Protein AF-A0A660ZYS5-F1 (afdb_monomer_lite)

Structure (mmCIF, N/CA/C/O backbone):
data_AF-A0A660ZYS5-F1
#
_entry.id   AF-A0A660ZYS5-F1
#
loop_
_atom_site.group_PDB
_atom_site.id
_atom_site.type_symbol
_atom_site.label_atom_id
_atom_site.label_alt_id
_atom_site.label_comp_id
_atom_site.label_asym_id
_atom_site.label_entity_id
_atom_site.label_seq_id
_atom_site.pdbx_PDB_ins_code
_atom_site.Cartn_x
_atom_site.Cartn_y
_atom_site.Cartn_z
_atom_site.occupancy
_atom_site.B_iso_or_equiv
_atom_site.auth_seq_id
_atom_site.auth_comp_id
_atom_site.auth_asym_id
_atom_site.auth_atom_id
_atom_site.pdbx_PDB_model_num
ATOM 1 N N . MET A 1 1 ? 18.176 18.144 -14.892 1.00 36.72 1 MET A N 1
ATOM 2 C CA . MET A 1 1 ? 17.765 17.447 -16.130 1.00 36.72 1 MET A CA 1
ATOM 3 C C . MET A 1 1 ? 16.326 17.831 -16.405 1.00 36.72 1 MET A C 1
ATOM 5 O O . MET A 1 1 ? 15.476 17.505 -15.590 1.00 36.72 1 MET A O 1
ATOM 9 N N . GLU A 1 2 ? 16.065 18.578 -17.475 1.00 27.83 2 GLU A N 1
ATOM 10 C CA . GLU A 1 2 ? 14.696 18.941 -17.858 1.00 27.83 2 GLU A CA 1
ATOM 11 C C . GLU A 1 2 ? 13.887 17.694 -18.259 1.00 27.83 2 GLU A C 1
ATOM 13 O O . GLU A 1 2 ? 14.426 16.805 -18.932 1.00 27.83 2 GLU A O 1
ATOM 18 N N . PRO A 1 3 ? 12.598 17.609 -17.887 1.00 36.88 3 PRO A N 1
ATOM 19 C CA . PRO A 1 3 ? 11.720 16.563 -18.385 1.00 36.88 3 PRO A CA 1
ATOM 20 C C . PRO A 1 3 ? 11.548 16.735 -19.899 1.00 36.88 3 PRO A C 1
ATOM 22 O O . PRO A 1 3 ? 11.172 17.800 -20.392 1.00 36.88 3 PRO A O 1
ATOM 25 N N . ARG A 1 4 ? 11.844 15.676 -20.664 1.00 44.44 4 ARG A N 1
ATOM 26 C CA . ARG A 1 4 ? 11.592 15.641 -22.110 1.00 44.44 4 ARG A CA 1
ATOM 27 C C . ARG A 1 4 ? 10.110 15.936 -22.351 1.00 44.44 4 ARG A C 1
ATOM 29 O O . ARG A 1 4 ? 9.262 15.189 -21.875 1.00 44.44 4 ARG A O 1
ATOM 36 N N . ARG A 1 5 ? 9.818 17.010 -23.099 1.00 38.38 5 ARG A N 1
ATOM 37 C CA . ARG A 1 5 ? 8.464 17.377 -23.549 1.00 38.38 5 ARG A CA 1
ATOM 38 C C . ARG A 1 5 ? 7.731 16.132 -24.055 1.00 38.38 5 ARG A C 1
ATOM 40 O O . ARG A 1 5 ? 8.238 15.452 -24.950 1.00 38.38 5 ARG A O 1
ATOM 47 N N . ALA A 1 6 ? 6.560 15.854 -23.486 1.00 38.66 6 ALA A N 1
ATOM 48 C CA . ALA A 1 6 ? 5.688 14.773 -23.922 1.00 38.66 6 ALA A CA 1
ATOM 49 C C . ALA A 1 6 ? 5.227 15.059 -25.360 1.00 38.66 6 ALA A C 1
ATOM 51 O O . ALA A 1 6 ? 4.328 15.861 -25.603 1.00 38.66 6 ALA A O 1
ATOM 52 N N . GLY A 1 7 ? 5.906 14.450 -26.335 1.00 44.12 7 GLY A N 1
ATOM 53 C CA . GLY A 1 7 ? 5.379 14.334 -27.688 1.00 44.12 7 GLY A CA 1
ATOM 54 C C . GLY A 1 7 ? 4.095 13.504 -27.668 1.00 44.12 7 GLY A C 1
ATOM 55 O O . GLY A 1 7 ? 3.863 12.745 -26.729 1.00 44.12 7 GLY A O 1
ATOM 56 N N . ARG A 1 8 ? 3.268 13.655 -28.709 1.00 48.00 8 ARG A N 1
ATOM 57 C CA . ARG A 1 8 ? 2.056 12.853 -28.947 1.00 48.00 8 ARG A CA 1
ATOM 58 C C . ARG A 1 8 ? 2.291 11.384 -28.542 1.00 48.00 8 ARG A C 1
ATOM 60 O O . ARG A 1 8 ? 3.330 10.849 -28.948 1.00 48.00 8 ARG A O 1
ATOM 67 N N . PRO A 1 9 ? 1.382 10.749 -27.770 1.00 56.06 9 PRO A N 1
ATOM 68 C CA . PRO A 1 9 ? 1.563 9.370 -27.330 1.00 56.06 9 PRO A CA 1
ATOM 69 C C . PRO A 1 9 ? 1.860 8.497 -28.54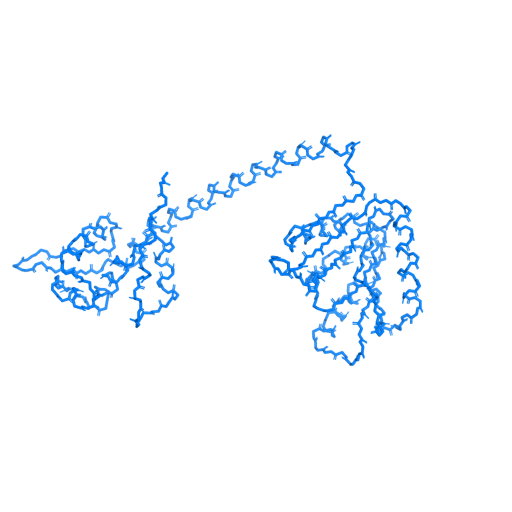3 1.00 56.06 9 PRO A C 1
ATOM 71 O O . PRO A 1 9 ? 1.201 8.606 -29.582 1.00 56.06 9 PRO A O 1
ATOM 74 N N . ALA A 1 10 ? 2.926 7.711 -28.444 1.00 65.38 10 ALA A N 1
ATOM 75 C CA . ALA A 1 10 ? 3.340 6.880 -29.550 1.00 65.38 10 ALA A CA 1
ATOM 76 C C . ALA A 1 10 ? 2.308 5.777 -29.778 1.00 65.38 10 ALA A C 1
ATOM 78 O O . ALA A 1 10 ? 1.861 5.123 -28.843 1.00 65.38 10 ALA A O 1
ATOM 79 N N . ASP A 1 11 ? 1.941 5.579 -31.037 1.00 73.56 11 ASP A N 1
ATOM 80 C CA . ASP A 1 11 ? 1.015 4.525 -31.423 1.00 73.56 11 ASP A CA 1
ATOM 81 C C . ASP A 1 11 ? 1.676 3.148 -31.250 1.00 73.56 11 ASP A C 1
ATOM 83 O O . ASP A 1 11 ? 2.574 2.800 -32.017 1.00 73.56 11 ASP A O 1
ATOM 87 N N . TYR A 1 12 ? 1.265 2.388 -30.237 1.00 80.62 12 TYR A N 1
ATOM 88 C CA . TYR A 1 12 ? 1.745 1.029 -29.962 1.00 80.62 12 TYR A CA 1
ATOM 89 C C . TYR A 1 12 ? 0.764 -0.054 -30.442 1.00 80.62 12 TYR A C 1
ATOM 91 O O . TYR A 1 12 ? 0.790 -1.174 -29.932 1.00 80.62 12 TYR A O 1
ATOM 99 N N . THR A 1 13 ? -0.123 0.264 -31.391 1.00 74.75 13 THR A N 1
ATOM 100 C CA . THR A 1 13 ? -1.110 -0.691 -31.913 1.00 74.75 13 THR A CA 1
ATOM 101 C C . THR A 1 13 ? -0.425 -1.977 -32.389 1.00 74.75 13 THR A C 1
ATOM 103 O O . THR A 1 13 ? 0.503 -1.935 -33.195 1.00 74.75 13 THR A O 1
ATOM 106 N N . GLY A 1 14 ? -0.879 -3.122 -31.870 1.00 72.31 14 GLY A N 1
ATOM 107 C CA . GLY A 1 14 ? -0.333 -4.446 -32.191 1.00 72.31 14 GLY A CA 1
ATOM 108 C C . GLY A 1 14 ? 0.845 -4.914 -31.325 1.00 72.31 14 GLY A C 1
ATOM 109 O O . GLY A 1 14 ? 1.361 -6.000 -31.573 1.00 72.31 14 GLY A O 1
ATOM 110 N N . LEU A 1 15 ? 1.267 -4.143 -30.315 1.00 82.25 15 LEU A N 1
ATOM 111 C CA . LEU A 1 15 ? 2.313 -4.534 -29.362 1.00 82.25 15 LEU A CA 1
ATOM 112 C C . LEU A 1 15 ? 1.736 -4.855 -27.977 1.00 82.25 15 LEU A C 1
ATOM 114 O O . LEU A 1 15 ? 0.748 -4.257 -27.548 1.00 82.25 15 LEU A O 1
ATOM 118 N N . ASP A 1 16 ? 2.396 -5.766 -27.258 1.00 87.19 16 ASP A N 1
ATOM 119 C CA . ASP A 1 16 ? 2.072 -6.057 -25.861 1.00 87.19 16 ASP A CA 1
ATOM 120 C C . ASP A 1 16 ? 2.371 -4.846 -24.961 1.00 87.19 16 ASP A C 1
ATOM 122 O O . ASP A 1 16 ? 3.507 -4.372 -24.857 1.00 87.19 16 ASP A O 1
ATOM 126 N N . GLN A 1 17 ? 1.332 -4.352 -24.289 1.00 87.25 17 GLN A N 1
ATOM 127 C CA . GLN A 1 17 ? 1.391 -3.146 -23.464 1.00 87.25 17 GLN A CA 1
ATOM 128 C C . GLN A 1 17 ? 2.262 -3.330 -22.219 1.00 87.25 17 GLN A C 1
ATOM 130 O O . GLN A 1 17 ? 2.896 -2.369 -21.777 1.00 87.25 17 GLN A O 1
ATOM 135 N N . ALA A 1 18 ? 2.321 -4.542 -21.657 1.00 88.81 18 ALA A N 1
ATOM 136 C CA . ALA A 1 18 ? 3.179 -4.819 -20.508 1.00 88.81 18 ALA A CA 1
ATOM 137 C C . ALA A 1 18 ? 4.657 -4.694 -20.903 1.00 88.81 18 ALA A C 1
ATOM 139 O O . ALA A 1 18 ? 5.401 -3.938 -20.277 1.00 88.81 18 ALA A O 1
ATOM 140 N N . THR A 1 19 ? 5.048 -5.330 -22.011 1.00 89.12 19 THR A N 1
ATOM 141 C CA . THR A 1 19 ? 6.400 -5.236 -22.575 1.00 89.12 19 THR A CA 1
ATOM 142 C C . THR A 1 19 ? 6.798 -3.793 -22.884 1.00 89.12 19 THR A C 1
ATOM 144 O O . THR A 1 19 ? 7.892 -3.363 -22.516 1.00 89.12 19 THR A O 1
ATOM 147 N N . VAL A 1 20 ? 5.915 -3.014 -23.521 1.00 92.06 20 VAL A N 1
ATOM 148 C CA . VAL A 1 20 ? 6.189 -1.602 -23.838 1.00 92.06 20 VAL A CA 1
ATOM 149 C C . VAL A 1 20 ? 6.468 -0.802 -22.568 1.00 92.06 20 VAL A C 1
ATOM 151 O O . VAL A 1 20 ? 7.505 -0.145 -22.491 1.00 92.06 20 VAL A O 1
ATOM 154 N N . ARG A 1 21 ? 5.605 -0.907 -21.548 1.00 90.12 21 ARG A N 1
ATOM 155 C CA . ARG A 1 21 ? 5.794 -0.199 -20.271 1.00 90.12 21 ARG A CA 1
ATOM 156 C C . ARG A 1 21 ? 7.102 -0.589 -19.586 1.00 90.12 21 ARG A C 1
ATOM 158 O O . ARG A 1 21 ? 7.792 0.281 -19.061 1.00 90.12 21 ARG A O 1
ATOM 165 N N . SER A 1 22 ? 7.473 -1.869 -19.617 1.00 92.81 22 SER A N 1
ATOM 166 C CA . SER A 1 22 ? 8.746 -2.337 -19.059 1.00 92.81 22 SER A CA 1
ATOM 167 C C . SER A 1 22 ? 9.951 -1.764 -19.807 1.00 92.81 22 SER A C 1
ATOM 169 O O . SER A 1 22 ? 10.902 -1.310 -19.178 1.00 92.81 22 SER A O 1
ATOM 171 N N . LEU A 1 23 ? 9.921 -1.716 -21.140 1.00 93.38 23 LEU A N 1
ATOM 172 C CA . LEU A 1 23 ? 11.010 -1.133 -21.931 1.00 93.38 23 LEU A CA 1
ATOM 173 C C . LEU A 1 23 ? 11.098 0.396 -21.779 1.00 93.38 23 LEU A C 1
ATOM 175 O O . LEU A 1 23 ? 12.201 0.947 -21.751 1.00 93.38 23 LEU A O 1
ATOM 179 N N . GLU A 1 24 ? 9.961 1.083 -21.639 1.00 93.62 24 GLU A N 1
ATOM 180 C CA . GLU A 1 24 ? 9.916 2.512 -21.298 1.00 93.62 24 GLU A CA 1
ATOM 181 C C . GLU A 1 24 ? 10.514 2.767 -19.910 1.00 93.62 24 GLU A C 1
ATOM 183 O O . GLU A 1 24 ? 11.317 3.688 -19.746 1.00 93.62 24 GLU A O 1
ATOM 188 N N . PHE A 1 25 ? 10.192 1.918 -18.930 1.00 91.31 25 PHE A N 1
ATOM 189 C CA . PHE A 1 25 ? 10.768 1.968 -17.586 1.00 91.31 25 PHE A CA 1
ATOM 190 C C . PHE A 1 25 ? 12.293 1.764 -17.600 1.00 91.31 25 PHE A C 1
ATOM 192 O O . PHE A 1 25 ? 13.012 2.470 -16.894 1.00 91.31 25 PHE A O 1
ATOM 199 N N . LEU A 1 26 ? 12.803 0.894 -18.480 1.00 91.44 26 LEU A N 1
ATOM 200 C CA . LEU A 1 26 ? 14.241 0.724 -18.746 1.00 91.44 26 LEU A CA 1
ATOM 201 C C . LEU A 1 26 ? 14.865 1.889 -19.544 1.00 91.44 26 LEU A C 1
ATOM 203 O O . LEU A 1 26 ? 16.053 1.872 -19.867 1.00 91.44 26 LEU A O 1
ATOM 207 N N . GLY A 1 27 ? 14.093 2.930 -19.862 1.00 90.81 27 GLY A N 1
ATOM 208 C CA . GLY A 1 27 ? 14.589 4.171 -20.449 1.00 90.81 27 GLY A CA 1
ATOM 209 C C . GLY A 1 27 ? 14.708 4.160 -21.973 1.00 90.81 27 GLY A C 1
ATOM 210 O O . GLY A 1 27 ? 15.453 4.980 -22.535 1.00 90.81 27 GLY A O 1
ATOM 211 N N . LEU A 1 28 ? 14.022 3.248 -22.668 1.00 94.38 28 LEU A N 1
ATOM 212 C CA . LEU A 1 28 ? 13.876 3.304 -24.123 1.00 94.38 28 LEU A CA 1
ATOM 213 C C . LEU A 1 28 ? 12.758 4.280 -24.503 1.00 94.38 28 LEU A C 1
ATOM 215 O O . LEU A 1 28 ? 11.708 4.356 -23.878 1.00 94.38 28 LEU A O 1
ATOM 219 N N . SER A 1 29 ? 12.987 5.039 -25.568 1.00 93.25 29 SER A N 1
ATOM 220 C CA . SER A 1 29 ? 11.956 5.860 -26.198 1.00 93.25 29 SER A CA 1
ATOM 221 C C . SER A 1 29 ? 11.045 5.018 -27.086 1.00 93.25 29 SER A C 1
ATOM 223 O O . SER A 1 29 ? 11.456 3.989 -27.616 1.00 93.25 29 SER A O 1
ATOM 225 N N . ALA A 1 30 ? 9.847 5.523 -27.369 1.00 90.50 30 ALA A N 1
ATOM 226 C CA . ALA A 1 30 ? 8.898 4.869 -28.265 1.00 90.50 30 ALA A CA 1
ATOM 227 C C . ALA A 1 30 ? 9.495 4.408 -29.606 1.00 90.50 30 ALA A C 1
ATOM 229 O O . ALA A 1 30 ? 9.228 3.305 -30.076 1.00 90.50 30 ALA A O 1
ATOM 230 N N . TYR A 1 31 ? 10.337 5.243 -30.224 1.00 92.25 31 TYR A N 1
ATOM 231 C CA . TYR A 1 31 ? 11.013 4.884 -31.471 1.00 92.25 31 TYR A CA 1
ATOM 232 C C . TYR A 1 31 ? 12.029 3.754 -31.280 1.00 92.25 31 TYR A C 1
ATOM 234 O O . TYR A 1 31 ? 12.150 2.905 -32.155 1.00 92.25 31 TYR A O 1
ATOM 242 N N . GLU A 1 32 ? 12.763 3.751 -30.164 1.00 94.88 32 GLU A N 1
ATOM 243 C CA . GLU A 1 32 ? 13.724 2.695 -29.821 1.00 94.88 32 GLU A CA 1
ATOM 244 C C . GLU A 1 32 ? 13.008 1.366 -29.586 1.00 94.88 32 GLU A C 1
ATOM 246 O O . GLU A 1 32 ? 13.445 0.363 -30.134 1.00 94.88 32 GLU A O 1
ATOM 251 N N . ILE A 1 33 ? 11.870 1.376 -28.887 1.00 95.62 33 ILE A N 1
ATOM 252 C CA . ILE A 1 33 ? 11.041 0.186 -28.648 1.00 95.62 33 ILE A CA 1
ATOM 253 C C . ILE A 1 33 ? 10.545 -0.405 -29.968 1.00 95.62 33 ILE A C 1
ATOM 255 O O . ILE A 1 33 ? 10.780 -1.578 -30.245 1.00 95.62 33 ILE A O 1
ATOM 259 N N . LYS A 1 34 ? 9.921 0.414 -30.823 1.00 92.75 34 LYS A N 1
ATOM 260 C CA . LYS A 1 34 ? 9.395 -0.043 -32.120 1.00 92.75 34 LYS A CA 1
ATOM 261 C C . LYS A 1 34 ? 10.480 -0.635 -33.016 1.00 92.75 34 LYS A C 1
ATOM 263 O O . LYS A 1 34 ? 10.290 -1.696 -33.599 1.00 92.75 34 LYS A O 1
ATOM 268 N N . VAL A 1 35 ? 11.623 0.045 -33.122 1.00 94.88 35 VAL A N 1
ATOM 269 C CA . VAL A 1 35 ? 12.749 -0.423 -33.943 1.00 94.88 35 VAL A CA 1
ATOM 270 C C . VAL A 1 35 ? 13.371 -1.689 -33.356 1.00 94.88 35 VAL A C 1
ATOM 272 O O . VAL A 1 35 ? 13.658 -2.614 -34.108 1.00 94.88 35 VAL A O 1
ATOM 275 N N . TYR A 1 36 ? 13.548 -1.760 -32.035 1.00 95.56 36 TYR A N 1
ATOM 276 C CA . TYR A 1 36 ? 14.086 -2.940 -31.362 1.00 95.56 36 TYR A CA 1
ATOM 277 C C . TYR A 1 36 ? 13.197 -4.169 -31.582 1.00 95.56 36 TYR A C 1
ATOM 279 O O . TYR A 1 36 ? 13.689 -5.199 -32.032 1.00 95.56 36 TYR A O 1
ATOM 287 N N . LEU A 1 37 ? 11.884 -4.044 -31.358 1.00 93.94 37 LEU A N 1
ATOM 288 C CA . LEU A 1 37 ? 10.932 -5.145 -31.539 1.00 93.94 37 LEU A CA 1
ATOM 289 C C . LEU A 1 37 ? 10.803 -5.574 -33.009 1.00 93.94 37 LEU A C 1
ATOM 291 O O . LEU A 1 37 ? 10.702 -6.767 -33.289 1.00 93.94 37 LEU A O 1
ATOM 295 N N . ALA A 1 38 ? 10.888 -4.633 -33.956 1.00 93.19 38 ALA A N 1
ATOM 296 C CA . ALA A 1 38 ? 10.917 -4.955 -35.383 1.00 93.19 38 ALA A CA 1
ATOM 297 C C . ALA A 1 38 ? 12.155 -5.783 -35.781 1.00 93.19 38 ALA A C 1
ATOM 299 O O . ALA A 1 38 ? 12.046 -6.685 -36.607 1.00 93.19 38 ALA A O 1
ATOM 300 N N . ILE A 1 39 ? 13.323 -5.498 -35.192 1.00 94.44 39 ILE A N 1
ATOM 301 C CA . ILE A 1 39 ? 14.558 -6.271 -35.420 1.00 94.44 39 ILE A CA 1
ATOM 302 C C . ILE A 1 39 ? 14.525 -7.601 -34.647 1.00 94.44 39 ILE A C 1
ATOM 304 O O . ILE A 1 39 ? 15.066 -8.595 -35.117 1.00 94.44 39 ILE A O 1
ATOM 308 N N . LEU A 1 40 ? 13.881 -7.652 -33.478 1.00 93.62 40 LEU A N 1
ATOM 309 C CA . LEU A 1 40 ? 13.723 -8.884 -32.698 1.00 93.62 40 LEU A CA 1
ATOM 310 C C . LEU A 1 40 ? 12.883 -9.924 -33.453 1.00 93.62 40 LEU A C 1
ATOM 312 O O . LEU A 1 40 ? 13.236 -11.099 -33.485 1.00 93.62 40 LEU A O 1
ATOM 316 N N . GLY A 1 41 ? 11.794 -9.485 -34.092 1.00 87.31 41 GLY A N 1
ATOM 317 C CA . GLY A 1 41 ? 10.885 -10.359 -34.836 1.00 87.31 41 GLY A CA 1
ATOM 318 C C . GLY A 1 41 ? 11.433 -10.868 -36.173 1.00 87.31 41 GLY A C 1
ATOM 319 O O . GLY A 1 41 ? 10.815 -11.722 -36.804 1.00 87.31 41 GLY A O 1
ATOM 320 N N . THR A 1 42 ? 12.566 -10.354 -36.657 1.00 86.94 42 THR A N 1
ATOM 321 C CA . THR A 1 42 ? 13.183 -10.812 -37.909 1.00 86.94 42 THR A CA 1
ATOM 322 C C . THR A 1 42 ? 14.702 -10.691 -37.800 1.00 86.94 42 THR A C 1
ATOM 324 O O . THR A 1 42 ? 15.212 -9.586 -37.714 1.00 86.94 42 THR A O 1
ATOM 327 N N . PRO A 1 43 ? 15.484 -11.778 -37.827 1.00 77.19 43 PRO A N 1
ATOM 328 C CA . PRO A 1 43 ? 16.937 -11.655 -37.788 1.00 77.19 43 PRO A CA 1
ATOM 329 C C . PRO A 1 43 ? 17.492 -11.054 -39.095 1.00 77.19 43 PRO A C 1
ATOM 331 O O . PRO A 1 43 ? 16.995 -11.328 -40.187 1.00 77.19 43 PRO A O 1
ATOM 334 N N . ARG A 1 44 ? 18.576 -10.270 -38.991 1.00 88.06 44 ARG A N 1
ATOM 335 C CA . ARG A 1 44 ? 19.368 -9.737 -40.123 1.00 88.06 44 ARG A CA 1
ATOM 336 C C . ARG A 1 44 ? 18.594 -8.812 -41.083 1.00 88.06 44 ARG A C 1
ATOM 338 O O . ARG A 1 44 ? 18.693 -8.926 -42.314 1.00 88.06 44 ARG A O 1
ATOM 345 N N . VAL A 1 45 ? 17.859 -7.852 -40.521 1.00 93.19 45 VAL A N 1
ATOM 346 C CA . VAL A 1 45 ? 16.984 -6.911 -41.250 1.00 93.19 45 VAL A CA 1
ATOM 347 C C . VAL A 1 45 ? 17.759 -5.720 -41.808 1.00 93.19 45 VAL A C 1
ATOM 349 O O . VAL A 1 45 ? 18.711 -5.238 -41.196 1.00 93.19 45 VAL A O 1
ATOM 352 N N . ARG A 1 46 ? 17.326 -5.196 -42.958 1.00 94.88 46 ARG A N 1
ATOM 353 C CA . ARG A 1 46 ? 17.850 -3.950 -43.542 1.00 94.88 46 ARG A CA 1
ATOM 354 C C . ARG A 1 46 ? 17.027 -2.747 -43.089 1.00 94.88 46 ARG A C 1
ATOM 356 O O . ARG A 1 46 ? 15.847 -2.868 -42.782 1.00 94.88 46 ARG A O 1
ATOM 363 N N . VAL A 1 47 ? 17.610 -1.553 -43.149 1.00 93.62 47 VAL A N 1
ATOM 364 C CA . VAL A 1 47 ? 16.949 -0.310 -42.705 1.00 93.62 47 VAL A CA 1
ATOM 365 C C . VAL A 1 47 ? 15.582 -0.030 -43.360 1.00 93.62 47 VAL A C 1
ATOM 367 O O . VAL A 1 47 ? 14.664 0.321 -42.619 1.00 93.62 47 VAL A O 1
ATOM 370 N N . PRO A 1 48 ? 15.382 -0.194 -44.685 1.00 93.69 48 PRO A N 1
ATOM 371 C CA . PRO A 1 48 ? 14.064 0.027 -45.293 1.00 93.69 48 PRO A CA 1
ATOM 372 C C . PRO A 1 48 ? 12.996 -0.933 -44.753 1.00 93.69 48 PRO A C 1
ATOM 374 O O . PRO A 1 48 ? 11.856 -0.540 -44.514 1.00 93.69 48 PRO A O 1
ATOM 377 N N . ASP A 1 49 ? 13.390 -2.182 -44.503 1.00 93.69 49 ASP A N 1
ATOM 378 C CA . ASP A 1 49 ? 12.511 -3.215 -43.964 1.00 93.69 49 ASP A CA 1
ATOM 379 C C . ASP A 1 49 ? 12.161 -2.910 -42.494 1.00 93.69 49 ASP A C 1
ATOM 381 O O . ASP A 1 49 ? 10.993 -2.983 -42.117 1.00 93.69 49 ASP A O 1
ATOM 385 N N . ILE A 1 50 ? 13.133 -2.448 -41.694 1.00 94.19 50 ILE A N 1
ATOM 386 C CA . ILE A 1 50 ? 12.917 -1.976 -40.313 1.00 94.19 50 ILE A CA 1
ATOM 387 C C . ILE A 1 50 ? 11.945 -0.790 -40.284 1.00 94.19 50 ILE A C 1
ATOM 389 O O . ILE A 1 50 ? 11.042 -0.769 -39.456 1.00 94.19 50 ILE A O 1
ATOM 393 N N . ALA A 1 51 ? 12.106 0.193 -41.176 1.00 93.94 51 ALA A N 1
ATOM 394 C CA . ALA A 1 51 ? 11.236 1.371 -41.239 1.00 93.94 51 ALA A CA 1
ATOM 395 C C . ALA A 1 51 ? 9.769 0.995 -41.481 1.00 93.94 51 ALA A C 1
ATOM 397 O O . ALA A 1 51 ? 8.875 1.517 -40.813 1.00 93.94 51 ALA A O 1
ATOM 398 N N . ARG A 1 52 ? 9.541 0.041 -42.392 1.00 92.94 52 ARG A N 1
ATOM 399 C CA . ARG A 1 52 ? 8.214 -0.499 -42.693 1.00 92.94 52 ARG A CA 1
ATOM 400 C C . ARG A 1 52 ? 7.635 -1.285 -41.516 1.00 92.94 52 ARG A C 1
ATOM 402 O O . ARG A 1 52 ? 6.510 -1.012 -41.119 1.00 92.94 52 ARG A O 1
ATOM 409 N N . LEU A 1 53 ? 8.400 -2.222 -40.948 1.00 91.12 53 LEU A N 1
ATOM 410 C CA . LEU A 1 53 ? 7.952 -3.077 -39.839 1.00 91.12 53 LEU A CA 1
ATOM 411 C C . LEU A 1 53 ? 7.674 -2.279 -38.559 1.00 91.12 53 LEU A C 1
ATOM 413 O O . LEU A 1 53 ? 6.678 -2.512 -37.886 1.00 91.12 53 LEU A O 1
ATOM 417 N N . ALA A 1 54 ? 8.535 -1.314 -38.238 1.00 90.56 54 ALA A N 1
ATOM 418 C CA . ALA A 1 54 ? 8.389 -0.468 -37.057 1.00 90.56 54 ALA A CA 1
ATOM 419 C C . ALA A 1 54 ? 7.354 0.657 -37.247 1.00 90.56 54 ALA A C 1
ATOM 421 O O . ALA A 1 54 ? 7.027 1.342 -36.277 1.00 90.56 54 ALA A O 1
ATOM 422 N N . ASN A 1 55 ? 6.882 0.891 -38.479 1.00 90.75 55 ASN A N 1
ATOM 423 C CA . ASN A 1 55 ? 6.107 2.071 -38.865 1.00 90.75 55 ASN A CA 1
ATOM 424 C C . ASN A 1 55 ? 6.782 3.381 -38.396 1.00 90.75 55 ASN A C 1
ATOM 426 O O . ASN A 1 55 ? 6.198 4.215 -37.698 1.00 90.75 55 ASN A O 1
ATOM 430 N N . VAL A 1 56 ? 8.072 3.523 -38.718 1.00 91.19 56 VAL A N 1
ATOM 431 C CA . VAL A 1 56 ? 8.911 4.672 -38.343 1.00 91.19 56 VAL A CA 1
ATOM 432 C C . VAL A 1 56 ? 9.589 5.230 -39.596 1.00 91.19 56 VAL A C 1
ATOM 434 O O . VAL A 1 56 ? 10.189 4.457 -40.342 1.00 91.19 56 VAL A O 1
ATOM 437 N N . PRO A 1 57 ? 9.589 6.561 -39.820 1.00 91.50 57 PRO A N 1
ATOM 438 C CA . PRO A 1 57 ? 10.267 7.156 -40.967 1.00 91.50 57 PRO A CA 1
ATOM 439 C C . PRO A 1 57 ? 11.738 6.742 -41.055 1.00 91.50 57 PRO A C 1
ATOM 441 O O . PRO A 1 57 ? 12.479 6.827 -40.072 1.00 91.50 57 PRO A O 1
ATOM 444 N N . GLN A 1 58 ? 12.184 6.354 -42.249 1.00 91.56 58 GLN A N 1
ATOM 445 C CA . GLN A 1 58 ? 13.528 5.823 -42.479 1.00 91.56 58 GLN A CA 1
ATOM 446 C C . GLN A 1 58 ? 14.670 6.716 -41.940 1.00 91.56 58 GLN A C 1
ATOM 448 O O . GLN A 1 58 ? 15.568 6.177 -41.288 1.00 91.56 58 GLN A O 1
ATOM 453 N N . PRO A 1 59 ? 14.640 8.063 -42.074 1.00 92.62 59 PRO A N 1
ATOM 454 C CA . PRO A 1 59 ? 15.662 8.924 -41.465 1.00 92.62 59 PRO A CA 1
ATOM 455 C C . PRO A 1 59 ? 15.742 8.776 -39.939 1.00 92.62 59 PRO A C 1
ATOM 457 O O . PRO A 1 59 ? 16.823 8.804 -39.347 1.00 92.62 59 PRO A O 1
ATOM 460 N N . LYS A 1 60 ? 14.594 8.563 -39.282 1.00 91.94 60 LYS A N 1
ATOM 461 C CA . LYS A 1 60 ? 14.525 8.369 -37.833 1.00 91.94 60 LYS A CA 1
ATOM 462 C C . LYS A 1 60 ? 15.089 7.010 -37.427 1.00 91.94 60 LYS A C 1
ATOM 464 O O . LYS A 1 60 ? 15.766 6.941 -36.400 1.00 91.94 60 LYS A O 1
ATOM 469 N N . VAL A 1 61 ? 14.893 5.971 -38.242 1.00 94.19 61 VAL A N 1
ATOM 470 C CA . VAL A 1 61 ? 15.438 4.625 -37.998 1.00 94.19 61 VAL A CA 1
ATOM 471 C C . VAL A 1 61 ? 16.961 4.649 -37.880 1.00 94.19 61 VAL A C 1
ATOM 473 O O . VAL A 1 61 ? 17.478 4.118 -36.903 1.00 94.19 61 VAL A O 1
ATOM 476 N N . TYR A 1 62 ? 17.683 5.340 -38.769 1.00 93.06 62 TYR A N 1
ATOM 477 C CA . TYR A 1 62 ? 19.149 5.454 -38.668 1.00 93.06 62 TYR A CA 1
ATOM 478 C C . TYR A 1 62 ? 19.606 6.036 -37.321 1.00 93.06 62 TYR A C 1
ATOM 480 O O . TYR A 1 62 ? 20.481 5.480 -36.654 1.00 93.06 62 TYR A O 1
ATOM 488 N N . SER A 1 63 ? 18.972 7.128 -36.878 1.00 93.44 63 SER A N 1
ATOM 489 C CA . SER A 1 63 ? 19.288 7.758 -35.586 1.00 93.44 63 SER A CA 1
ATOM 490 C C . SER A 1 63 ? 18.957 6.865 -34.383 1.00 93.44 63 SER A C 1
ATOM 492 O O . SER A 1 63 ? 19.588 6.960 -33.331 1.00 93.44 63 SER A O 1
ATOM 494 N N . THR A 1 64 ? 17.949 6.005 -34.517 1.00 96.00 64 THR A N 1
ATOM 495 C CA . THR A 1 64 ? 17.524 5.065 -33.480 1.00 96.00 64 THR A CA 1
ATOM 496 C C . THR A 1 64 ? 18.444 3.850 -33.424 1.00 96.00 64 THR A C 1
ATOM 498 O O . THR A 1 64 ? 18.885 3.490 -32.339 1.00 96.00 64 THR A O 1
ATOM 501 N N . ILE A 1 65 ? 18.824 3.288 -34.573 1.00 95.31 65 ILE A N 1
ATOM 502 C CA . ILE A 1 65 ? 19.798 2.195 -34.673 1.00 95.31 65 ILE A CA 1
ATOM 503 C C . ILE A 1 65 ? 21.115 2.593 -34.010 1.00 95.31 65 ILE A C 1
ATOM 505 O O . ILE A 1 65 ? 21.628 1.847 -33.184 1.00 95.31 65 ILE A O 1
ATOM 509 N N . LYS A 1 66 ? 21.630 3.798 -34.290 1.00 94.69 66 LYS A N 1
ATOM 510 C CA . LYS A 1 66 ? 22.865 4.288 -33.658 1.00 94.69 66 LYS A CA 1
ATOM 511 C C . LYS A 1 66 ? 22.772 4.289 -32.125 1.00 94.69 66 LYS A C 1
ATOM 513 O O . LYS A 1 66 ? 23.734 3.928 -31.455 1.00 94.69 66 LYS A O 1
ATOM 518 N N . ARG A 1 67 ? 21.617 4.672 -31.573 1.00 95.75 67 ARG A N 1
ATOM 519 C CA . ARG A 1 67 ? 21.374 4.690 -30.121 1.00 95.75 67 ARG A CA 1
ATOM 520 C C . ARG A 1 67 ? 21.232 3.288 -29.537 1.00 95.75 67 ARG A C 1
ATOM 522 O O . ARG A 1 67 ? 21.799 3.029 -28.485 1.00 95.75 67 ARG A O 1
ATOM 529 N N . LEU A 1 68 ? 20.531 2.390 -30.225 1.00 96.00 68 LEU A N 1
ATOM 530 C CA . LEU A 1 68 ? 20.378 0.996 -29.802 1.00 96.00 68 LEU A CA 1
ATOM 531 C C . LEU A 1 68 ? 21.713 0.234 -29.838 1.00 96.00 68 LEU A C 1
ATOM 533 O O . LEU A 1 68 ? 21.996 -0.510 -28.905 1.00 96.00 68 LEU A O 1
ATOM 537 N N . ILE A 1 69 ? 22.558 0.475 -30.848 1.00 95.12 69 ILE A N 1
ATOM 538 C CA . ILE A 1 69 ? 23.933 -0.054 -30.903 1.00 95.12 69 ILE A CA 1
ATOM 539 C C . ILE A 1 69 ? 24.761 0.511 -29.749 1.00 95.12 69 ILE A C 1
ATOM 541 O O . ILE A 1 69 ? 25.409 -0.243 -29.035 1.00 95.12 69 ILE A O 1
ATOM 545 N N . GLY A 1 70 ? 24.707 1.830 -29.523 1.00 93.44 70 GLY A N 1
ATOM 546 C CA . GLY A 1 70 ? 25.426 2.470 -28.416 1.00 93.44 70 GLY A CA 1
ATOM 547 C C . GLY A 1 70 ? 24.999 1.981 -27.026 1.00 93.44 70 GLY A C 1
ATOM 548 O O . GLY A 1 70 ? 25.766 2.108 -26.081 1.00 93.44 70 GLY A O 1
ATOM 549 N N . ARG A 1 71 ? 23.797 1.405 -26.907 1.00 92.75 71 ARG A N 1
ATOM 550 C CA . ARG A 1 71 ? 23.283 0.760 -25.689 1.00 92.75 71 ARG A CA 1
ATOM 551 C C . ARG A 1 71 ? 23.530 -0.752 -25.638 1.00 92.75 71 ARG A C 1
ATOM 553 O O . ARG A 1 71 ? 23.103 -1.379 -24.681 1.00 92.75 71 ARG A O 1
ATOM 560 N N . GLY A 1 72 ? 24.163 -1.344 -26.653 1.00 94.12 72 GLY A N 1
ATOM 561 C CA . GLY A 1 72 ? 24.408 -2.788 -26.710 1.00 94.12 72 GLY A CA 1
ATOM 562 C C . GLY A 1 72 ? 23.147 -3.639 -26.895 1.00 94.12 72 GLY A C 1
ATOM 563 O O . GLY A 1 72 ? 23.155 -4.818 -26.562 1.00 94.12 72 GLY A O 1
ATOM 564 N N . LEU A 1 73 ? 22.058 -3.063 -27.418 1.00 96.06 73 LEU A N 1
ATOM 565 C CA . LEU A 1 73 ? 20.786 -3.774 -27.613 1.00 96.06 73 LEU A CA 1
ATOM 566 C C . LEU A 1 73 ? 20.688 -4.442 -28.989 1.00 96.06 73 LEU A C 1
ATOM 568 O O . LEU A 1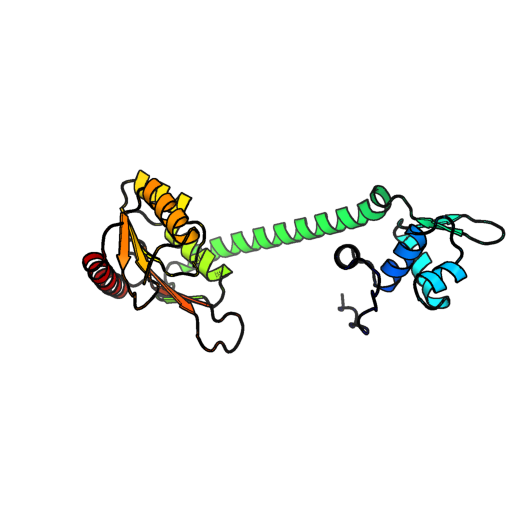 73 ? 20.007 -5.452 -29.153 1.00 96.06 73 LEU A O 1
ATOM 572 N N . ILE A 1 74 ? 21.359 -3.881 -29.993 1.00 96.06 74 ILE A N 1
ATOM 573 C CA . ILE A 1 74 ? 21.421 -4.441 -31.347 1.00 96.06 74 ILE A CA 1
ATOM 574 C C . ILE A 1 74 ? 22.858 -4.389 -31.861 1.00 96.06 74 ILE A C 1
ATOM 576 O O . ILE A 1 74 ? 23.656 -3.564 -31.416 1.00 96.06 74 ILE A O 1
ATOM 580 N N . GLN A 1 75 ? 23.152 -5.209 -32.861 1.00 94.38 75 GLN A N 1
ATOM 581 C CA . GLN A 1 75 ? 24.431 -5.241 -33.560 1.00 94.38 75 GLN A CA 1
ATOM 582 C C . GLN A 1 75 ? 24.256 -5.023 -35.067 1.00 94.38 75 GLN A C 1
ATOM 584 O O . GLN A 1 75 ? 23.162 -5.169 -35.617 1.00 94.38 75 GLN A O 1
ATOM 589 N N . ASN A 1 76 ? 25.350 -4.641 -35.728 1.00 94.69 76 ASN A N 1
ATOM 590 C CA . ASN A 1 76 ? 25.418 -4.424 -37.170 1.00 94.69 76 ASN A CA 1
ATOM 591 C C . ASN A 1 76 ? 26.361 -5.450 -37.808 1.00 94.69 76 ASN A C 1
ATOM 593 O O . ASN A 1 76 ? 27.527 -5.537 -37.432 1.00 94.69 76 ASN A O 1
ATOM 597 N N . GLU A 1 77 ? 25.863 -6.176 -38.799 1.00 91.44 77 GLU A N 1
ATOM 598 C CA . GLU A 1 77 ? 26.625 -7.066 -39.666 1.00 91.44 77 GLU A CA 1
ATOM 599 C C . GLU A 1 77 ? 26.980 -6.298 -40.950 1.00 91.44 77 GLU A C 1
ATOM 601 O O . GLU A 1 77 ? 26.111 -5.991 -41.777 1.00 91.44 77 GLU A O 1
ATOM 606 N N . LEU A 1 78 ? 28.263 -5.949 -41.096 1.00 86.31 78 LEU A N 1
ATOM 607 C CA . LEU A 1 78 ? 28.772 -5.214 -42.254 1.00 86.31 78 LEU A CA 1
ATOM 608 C C . LEU A 1 78 ? 28.839 -6.121 -43.489 1.00 86.31 78 LEU A C 1
ATOM 610 O O . LEU A 1 78 ? 29.325 -7.248 -43.430 1.00 86.31 78 LEU A O 1
ATOM 614 N N . GLY A 1 79 ? 28.384 -5.599 -44.625 1.00 83.50 79 GLY A N 1
ATOM 615 C CA . GLY A 1 79 ? 28.418 -6.279 -45.917 1.00 83.50 79 GLY A CA 1
ATOM 616 C C . GLY A 1 79 ? 28.056 -5.319 -47.053 1.00 83.50 79 GLY A C 1
ATOM 617 O O . GLY A 1 79 ? 27.958 -4.115 -46.815 1.00 83.50 79 GLY A O 1
ATOM 618 N N . PRO A 1 80 ? 27.791 -5.822 -48.277 1.00 85.00 80 PRO A N 1
ATOM 619 C CA . PRO A 1 80 ? 27.355 -4.983 -49.401 1.00 85.00 80 PRO A CA 1
ATOM 620 C C . PRO A 1 80 ? 26.104 -4.155 -49.076 1.00 85.00 80 PRO A C 1
ATOM 622 O O . PRO A 1 80 ? 25.935 -3.041 -49.562 1.00 85.00 80 PRO A O 1
ATOM 625 N N . VAL A 1 81 ? 25.239 -4.698 -48.214 1.00 86.88 81 VAL A N 1
ATOM 626 C CA . VAL A 1 81 ? 24.151 -3.974 -47.561 1.00 86.88 81 VAL A CA 1
ATOM 627 C C . VAL A 1 81 ? 24.156 -4.349 -46.082 1.00 86.88 81 VAL A C 1
ATOM 629 O O . VAL A 1 81 ? 24.031 -5.530 -45.758 1.00 86.88 81 VAL A O 1
ATOM 632 N N . ASN A 1 82 ? 24.275 -3.355 -45.199 1.00 91.12 82 ASN A N 1
ATOM 633 C CA . ASN A 1 82 ? 24.287 -3.558 -43.748 1.00 91.12 82 ASN A CA 1
ATOM 634 C C . ASN A 1 82 ? 23.005 -4.235 -43.251 1.00 91.12 82 ASN A C 1
ATOM 636 O O . ASN A 1 82 ? 21.894 -3.888 -43.679 1.00 91.12 82 ASN A O 1
ATOM 640 N N . ARG A 1 83 ? 23.168 -5.164 -42.307 1.00 93.69 83 ARG A N 1
ATOM 641 C CA . ARG A 1 83 ? 22.073 -5.898 -41.666 1.00 93.69 83 ARG A CA 1
ATOM 642 C C . ARG A 1 83 ? 22.151 -5.755 -40.157 1.00 93.69 83 ARG A C 1
ATOM 644 O O . ARG A 1 83 ? 23.235 -5.684 -39.594 1.00 93.69 83 ARG A O 1
ATOM 651 N N . TYR A 1 84 ? 20.996 -5.733 -39.507 1.00 95.38 84 TYR A N 1
ATOM 652 C CA . TYR A 1 84 ? 20.896 -5.533 -38.066 1.00 95.38 84 TYR A CA 1
ATOM 653 C C . TYR A 1 84 ? 20.192 -6.713 -37.405 1.00 95.38 84 TYR A C 1
ATOM 655 O O . TYR A 1 84 ? 19.233 -7.267 -37.949 1.00 95.38 84 TYR A O 1
ATOM 663 N N . SER A 1 85 ? 20.679 -7.087 -36.230 1.00 94.88 85 SER A N 1
ATOM 664 C CA . SER A 1 85 ? 20.130 -8.147 -35.385 1.00 94.88 85 SER A CA 1
ATOM 665 C C . SER A 1 85 ? 20.146 -7.696 -33.929 1.00 94.88 85 SER A C 1
ATOM 667 O O . SER A 1 85 ? 20.935 -6.831 -33.545 1.00 94.88 85 SER A O 1
ATOM 669 N N . VAL A 1 86 ? 19.237 -8.236 -33.120 1.00 95.94 86 VAL A N 1
ATOM 670 C CA . VAL A 1 86 ? 19.268 -8.007 -31.674 1.00 95.94 86 VAL A CA 1
ATOM 671 C C . VAL A 1 86 ? 20.453 -8.741 -31.056 1.00 95.94 86 VAL A C 1
ATOM 673 O O . VAL A 1 86 ? 20.810 -9.836 -31.489 1.00 95.94 86 VAL A O 1
ATOM 676 N N . ILE A 1 87 ? 21.046 -8.133 -30.036 1.00 94.38 87 ILE A N 1
ATOM 677 C CA . ILE A 1 87 ? 21.890 -8.861 -29.090 1.00 94.38 87 ILE A CA 1
ATOM 678 C C . ILE A 1 87 ? 20.947 -9.606 -28.136 1.00 94.38 87 ILE A C 1
ATOM 680 O O . ILE A 1 87 ? 19.821 -9.150 -27.914 1.00 94.38 87 ILE A O 1
ATOM 684 N N . ASP A 1 88 ? 21.383 -10.752 -27.603 1.00 93.00 88 ASP A N 1
ATOM 685 C CA . ASP A 1 88 ? 20.619 -11.513 -26.609 1.00 93.00 88 ASP A CA 1
ATOM 686 C C . ASP A 1 88 ? 20.061 -10.563 -25.530 1.00 93.00 88 ASP A C 1
ATOM 688 O O . ASP A 1 88 ? 20.856 -9.900 -24.855 1.00 93.00 88 ASP A O 1
ATOM 692 N N . PRO A 1 89 ? 18.725 -10.464 -25.363 1.00 93.12 89 PRO A N 1
ATOM 693 C CA . PRO A 1 89 ? 18.113 -9.541 -24.416 1.00 93.12 89 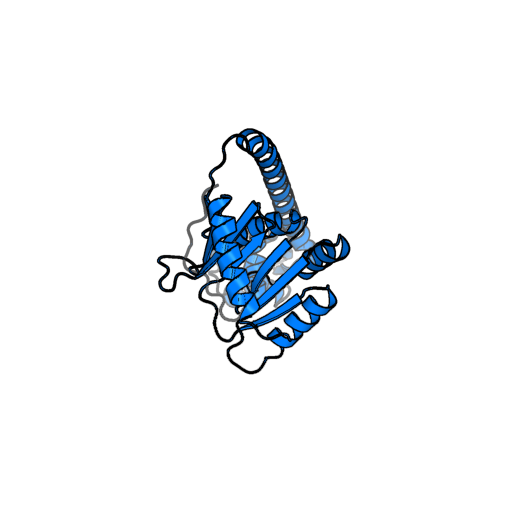PRO A CA 1
ATOM 694 C C . PRO A 1 89 ? 18.643 -9.690 -22.985 1.00 93.12 89 PRO A C 1
ATOM 696 O O . PRO A 1 89 ? 18.786 -8.679 -22.299 1.00 93.12 89 PRO A O 1
ATOM 699 N N . GLN A 1 90 ? 18.985 -10.910 -22.547 1.00 91.62 90 GLN A N 1
ATOM 700 C CA . GLN A 1 90 ? 19.548 -11.142 -21.209 1.00 91.62 90 GLN A CA 1
ATOM 701 C C . GLN A 1 90 ? 20.881 -10.412 -21.023 1.00 91.62 90 GLN A C 1
ATOM 703 O O . GLN A 1 90 ? 21.147 -9.835 -19.971 1.00 91.62 90 GLN A O 1
ATOM 708 N N . HIS A 1 91 ? 21.698 -10.377 -22.073 1.00 91.12 91 HIS A N 1
ATOM 709 C CA . HIS A 1 91 ? 22.978 -9.682 -22.068 1.00 91.12 91 HIS A CA 1
ATOM 710 C C . HIS A 1 91 ? 22.813 -8.184 -22.354 1.00 91.12 91 HIS A C 1
ATOM 712 O O . HIS A 1 91 ? 23.346 -7.353 -21.620 1.00 91.12 91 HIS A O 1
ATOM 718 N N . GLY A 1 92 ? 22.049 -7.825 -23.391 1.00 91.56 92 GLY A N 1
ATOM 719 C CA . GLY A 1 92 ? 21.902 -6.447 -23.861 1.00 91.56 92 GLY A CA 1
ATOM 720 C C . GLY A 1 92 ? 21.226 -5.517 -22.850 1.00 91.56 92 GLY A C 1
ATOM 721 O O . GLY A 1 92 ? 21.589 -4.347 -22.761 1.00 91.56 92 GLY A O 1
ATOM 722 N N . PHE A 1 93 ? 20.276 -6.020 -22.054 1.00 95.06 93 PHE A N 1
ATOM 723 C CA . PHE A 1 93 ? 19.583 -5.216 -21.039 1.00 95.06 93 PHE A CA 1
ATOM 724 C C . PHE A 1 93 ? 20.240 -5.237 -19.655 1.00 95.06 93 PHE A C 1
ATOM 726 O O . PHE A 1 93 ? 19.802 -4.484 -18.785 1.00 95.06 93 PHE A O 1
ATOM 733 N N . ASN A 1 94 ? 21.283 -6.044 -19.429 1.00 93.00 94 ASN A N 1
ATOM 734 C CA . ASN A 1 94 ? 21.879 -6.214 -18.100 1.00 93.00 94 ASN A CA 1
ATOM 735 C C . ASN A 1 94 ? 22.352 -4.880 -17.491 1.00 93.00 94 ASN A C 1
ATOM 737 O O . ASN A 1 94 ? 22.057 -4.588 -16.336 1.00 93.00 94 ASN A O 1
ATOM 741 N N . SER A 1 95 ? 23.007 -4.022 -18.279 1.00 89.62 95 SER A N 1
ATOM 742 C CA . SER A 1 95 ? 23.456 -2.700 -17.814 1.00 89.62 95 SER A CA 1
ATOM 743 C C . SER A 1 95 ? 22.290 -1.785 -17.421 1.00 89.62 95 SER A C 1
ATOM 745 O O . SER A 1 95 ? 22.324 -1.162 -16.365 1.00 89.62 95 SER A O 1
ATOM 747 N N . LEU A 1 96 ? 21.219 -1.755 -18.221 1.00 90.62 96 LEU A N 1
ATOM 748 C CA . LEU A 1 96 ? 20.023 -0.957 -17.930 1.00 90.62 96 LEU A CA 1
ATOM 749 C C . LEU A 1 96 ? 19.308 -1.446 -16.663 1.00 90.62 96 LEU A C 1
ATOM 751 O O . LEU A 1 96 ? 18.824 -0.635 -15.875 1.00 90.62 96 LEU A O 1
ATOM 755 N N . LEU A 1 97 ? 19.261 -2.763 -16.446 1.00 93.44 97 LEU A N 1
ATOM 756 C CA . LEU A 1 97 ? 18.701 -3.360 -15.231 1.00 93.44 97 LEU A CA 1
ATOM 757 C C . LEU A 1 97 ? 19.543 -3.018 -13.992 1.00 93.44 97 LEU A C 1
ATOM 759 O O . LEU A 1 97 ? 18.985 -2.653 -12.956 1.00 93.44 97 LEU A O 1
ATOM 763 N N . GLN A 1 98 ? 20.873 -3.071 -14.104 1.00 92.38 98 GLN A N 1
ATOM 764 C CA . GLN A 1 98 ? 21.788 -2.668 -13.031 1.00 92.38 98 GLN A CA 1
ATOM 765 C C . GLN A 1 98 ? 21.640 -1.184 -12.682 1.00 92.38 98 GLN A C 1
ATOM 767 O O . GLN A 1 98 ? 21.543 -0.843 -11.503 1.00 92.38 98 GLN A O 1
ATOM 772 N N . ASP A 1 99 ? 21.541 -0.306 -13.681 1.00 90.50 99 ASP A N 1
ATOM 773 C CA . ASP A 1 99 ? 21.343 1.132 -13.475 1.00 90.50 99 ASP A CA 1
ATOM 774 C C . ASP A 1 99 ? 20.047 1.429 -12.707 1.00 90.50 99 ASP A C 1
ATOM 776 O O . ASP A 1 99 ? 20.033 2.258 -11.792 1.00 90.50 99 ASP A O 1
ATOM 780 N N . VAL A 1 100 ? 18.951 0.741 -13.046 1.00 91.50 100 VAL A N 1
ATOM 781 C CA . VAL A 1 100 ? 17.686 0.849 -12.303 1.00 91.50 100 VAL A CA 1
ATOM 782 C C . VAL A 1 100 ? 17.869 0.397 -10.855 1.00 91.50 100 VAL A C 1
ATOM 784 O O . VAL A 1 100 ? 17.478 1.131 -9.946 1.00 91.50 100 VAL A O 1
ATOM 787 N N . GLY A 1 101 ? 18.509 -0.755 -10.631 1.00 92.25 101 GLY A N 1
ATOM 788 C CA . GLY A 1 101 ? 18.779 -1.271 -9.287 1.00 92.25 101 GLY A CA 1
ATOM 789 C C . GLY A 1 101 ? 19.635 -0.318 -8.446 1.00 92.25 101 GLY A C 1
ATOM 790 O O . GLY A 1 101 ? 19.324 -0.062 -7.282 1.00 92.25 101 GLY A O 1
ATOM 791 N N . HIS A 1 102 ? 20.666 0.289 -9.038 1.00 93.12 102 HIS A N 1
ATOM 792 C CA . HIS A 1 102 ? 21.486 1.300 -8.371 1.00 93.12 102 HIS A CA 1
ATOM 793 C C . HIS A 1 102 ? 20.676 2.540 -7.996 1.00 93.12 102 HIS A C 1
ATOM 795 O O . HIS A 1 102 ? 20.752 2.998 -6.855 1.00 93.12 102 HIS A O 1
ATOM 801 N N . ARG A 1 103 ? 19.863 3.063 -8.922 1.00 87.88 103 ARG A N 1
ATOM 802 C CA . ARG A 1 103 ? 19.001 4.224 -8.658 1.00 87.88 103 ARG A CA 1
ATOM 803 C C . ARG A 1 103 ? 17.994 3.946 -7.547 1.00 87.88 103 ARG A C 1
ATOM 805 O O . ARG A 1 103 ? 17.792 4.807 -6.691 1.00 87.88 103 ARG A O 1
ATOM 812 N N . GLU A 1 104 ? 17.394 2.758 -7.539 1.00 93.38 104 GLU A N 1
ATOM 813 C CA . GLU A 1 104 ? 16.504 2.321 -6.464 1.00 93.38 104 GLU A CA 1
ATOM 814 C C . GLU A 1 104 ? 17.249 2.254 -5.124 1.00 93.38 104 GLU A C 1
ATOM 816 O O . GLU A 1 104 ? 16.782 2.810 -4.128 1.00 93.38 104 GLU A O 1
ATOM 821 N N . GLY A 1 105 ? 18.435 1.638 -5.101 1.00 93.44 105 GLY A N 1
ATOM 822 C CA . GLY A 1 105 ? 19.275 1.537 -3.909 1.00 93.44 105 GLY A CA 1
ATOM 823 C C . GLY A 1 105 ? 19.651 2.903 -3.330 1.00 93.44 105 GLY A C 1
ATOM 824 O O . GLY A 1 105 ? 19.488 3.134 -2.130 1.00 93.44 105 GLY A O 1
ATOM 825 N N . THR A 1 106 ? 20.081 3.846 -4.175 1.00 93.19 106 THR A N 1
ATOM 826 C CA . THR A 1 106 ? 20.383 5.223 -3.753 1.00 93.19 106 THR A CA 1
ATOM 827 C C . THR A 1 106 ? 19.147 5.922 -3.190 1.00 93.19 106 THR A C 1
ATOM 829 O O . THR A 1 106 ? 19.224 6.531 -2.124 1.00 93.19 106 THR A O 1
ATOM 832 N N . ALA A 1 107 ? 17.994 5.809 -3.857 1.00 90.44 107 ALA A N 1
ATOM 833 C CA . ALA A 1 107 ? 16.751 6.409 -3.377 1.00 90.44 107 ALA A CA 1
ATOM 834 C C . ALA A 1 107 ? 16.336 5.842 -2.008 1.00 90.44 107 ALA A C 1
ATOM 836 O O . ALA A 1 107 ? 16.009 6.605 -1.097 1.00 90.44 107 ALA A O 1
ATOM 837 N N . ARG A 1 108 ? 16.421 4.517 -1.824 1.00 89.38 108 ARG A N 1
ATOM 838 C CA . ARG A 1 108 ? 16.155 3.857 -0.535 1.00 89.38 108 ARG A CA 1
ATOM 839 C C . ARG A 1 108 ? 17.088 4.356 0.566 1.00 89.38 108 ARG A C 1
ATOM 841 O O . ARG A 1 108 ? 16.619 4.629 1.669 1.00 89.38 108 ARG A O 1
ATOM 848 N N . ALA A 1 109 ? 18.380 4.513 0.278 1.00 90.81 109 ALA A N 1
ATOM 849 C CA . ALA A 1 109 ? 19.348 5.023 1.247 1.00 90.81 109 ALA A CA 1
ATOM 850 C C . ALA A 1 109 ? 19.013 6.455 1.704 1.00 90.81 109 ALA A C 1
ATOM 852 O O . ALA A 1 109 ? 19.048 6.738 2.903 1.00 90.81 109 ALA A O 1
ATOM 853 N N . VAL A 1 110 ? 18.625 7.331 0.769 1.00 92.44 110 VAL A N 1
ATOM 854 C CA . VAL A 1 110 ? 18.195 8.708 1.070 1.00 92.44 110 VAL A CA 1
ATOM 855 C C . VAL A 1 110 ? 16.934 8.716 1.933 1.00 92.44 110 VAL A C 1
ATOM 857 O O . VAL A 1 110 ? 16.913 9.374 2.970 1.00 92.44 110 VAL A O 1
ATOM 860 N N . VAL A 1 111 ? 15.905 7.945 1.568 1.00 88.38 111 VAL A N 1
ATOM 861 C CA . VAL A 1 111 ? 14.671 7.829 2.370 1.00 88.38 111 VAL A CA 1
ATOM 862 C C . VAL A 1 111 ? 14.973 7.303 3.778 1.00 88.38 111 VAL A C 1
ATOM 864 O O . VAL A 1 111 ? 14.438 7.816 4.760 1.00 88.38 111 VAL A O 1
ATOM 867 N N . GLY A 1 112 ? 15.875 6.325 3.901 1.00 80.12 112 GLY A N 1
ATOM 868 C CA . GLY A 1 112 ? 16.322 5.809 5.194 1.00 80.12 112 GLY A CA 1
ATOM 869 C C . GLY A 1 112 ? 17.033 6.857 6.057 1.00 80.12 112 GLY A C 1
ATOM 870 O O . GLY A 1 112 ? 16.847 6.867 7.272 1.00 80.12 112 GLY A O 1
ATOM 871 N N . ALA A 1 113 ? 17.817 7.755 5.453 1.00 84.81 113 ALA A N 1
ATOM 872 C CA . ALA A 1 113 ? 18.435 8.876 6.161 1.00 84.81 113 ALA A CA 1
ATOM 873 C C . ALA A 1 113 ? 17.388 9.883 6.656 1.00 84.81 113 ALA A C 1
ATOM 875 O O . ALA A 1 113 ? 17.347 10.168 7.851 1.00 84.81 113 ALA A O 1
ATOM 876 N N . LEU A 1 114 ? 16.468 10.306 5.780 1.00 83.06 114 LEU A N 1
ATOM 877 C CA . LEU A 1 114 ? 15.370 11.211 6.142 1.00 83.06 114 LEU A CA 1
ATOM 878 C C . LEU A 1 114 ? 14.514 10.655 7.288 1.00 83.06 114 LEU A C 1
ATOM 880 O O . LEU A 1 114 ? 14.098 11.397 8.174 1.00 83.06 114 LEU A O 1
ATOM 884 N N . SER A 1 115 ? 14.280 9.340 7.311 1.00 71.88 115 SER A N 1
ATOM 885 C CA . SER A 1 115 ? 13.535 8.700 8.398 1.00 71.88 115 SER A CA 1
ATOM 886 C C . SER A 1 115 ? 14.245 8.800 9.751 1.00 71.88 115 SER A C 1
ATOM 888 O O . SER A 1 115 ? 13.569 8.923 10.771 1.00 71.88 115 SER A O 1
ATOM 890 N N . ARG A 1 116 ? 15.582 8.727 9.794 1.00 72.69 116 ARG A N 1
ATOM 891 C CA . ARG A 1 116 ? 16.346 8.871 11.048 1.00 72.69 116 ARG A CA 1
ATOM 892 C C . ARG A 1 116 ? 16.337 10.313 11.547 1.00 72.69 116 ARG A C 1
ATOM 894 O O . ARG A 1 116 ? 16.154 10.542 12.744 1.00 72.69 116 ARG A O 1
ATOM 901 N N . ASP A 1 117 ? 16.468 11.268 10.632 1.00 75.44 117 ASP A N 1
ATOM 902 C CA . ASP A 1 117 ? 16.401 12.697 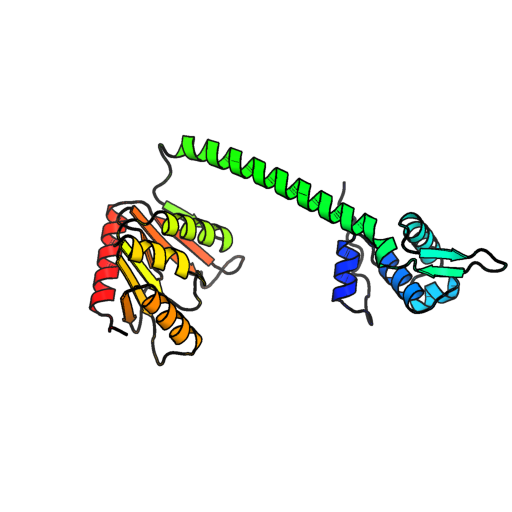10.950 1.00 75.44 117 ASP A CA 1
ATOM 903 C C . ASP A 1 117 ? 15.008 13.075 11.479 1.00 75.44 117 ASP A C 1
ATOM 905 O O . ASP A 1 117 ? 14.873 13.832 12.445 1.00 75.44 117 ASP A O 1
ATOM 909 N N . PHE A 1 118 ? 13.960 12.474 10.908 1.00 68.81 118 PHE A N 1
ATOM 910 C CA . PHE A 1 118 ? 12.591 12.615 11.396 1.00 68.81 118 PHE A CA 1
ATOM 911 C C . PHE A 1 118 ? 12.411 12.067 12.819 1.00 68.81 118 PHE A C 1
ATOM 913 O O . PHE A 1 118 ? 11.853 12.759 13.662 1.00 68.81 118 PHE A O 1
ATOM 920 N N . ILE A 1 119 ? 12.906 10.863 13.130 1.00 63.75 119 ILE A N 1
ATOM 921 C CA . ILE A 1 119 ? 12.802 10.300 14.494 1.00 63.75 119 ILE A CA 1
ATOM 922 C C . ILE A 1 119 ? 13.513 11.209 15.507 1.00 63.75 119 ILE A C 1
ATOM 924 O O . ILE A 1 119 ? 12.936 11.584 16.523 1.00 63.75 119 ILE A O 1
ATOM 928 N N . THR A 1 120 ? 14.727 11.655 15.175 1.00 61.53 120 THR A N 1
ATOM 929 C CA . THR A 1 120 ? 15.531 12.537 16.039 1.00 61.53 120 THR A CA 1
ATOM 930 C C . THR A 1 120 ? 14.851 13.888 16.301 1.00 61.53 120 THR A C 1
ATOM 932 O O . THR A 1 120 ? 15.014 14.477 17.370 1.00 61.53 120 THR A O 1
ATOM 935 N N . SER A 1 121 ? 14.090 14.404 15.331 1.00 57.53 121 SER A N 1
ATOM 936 C CA . SER A 1 121 ? 13.329 15.652 15.479 1.00 57.53 121 SER A CA 1
ATOM 937 C C . SER A 1 121 ? 11.986 15.453 16.192 1.00 57.53 121 SER A C 1
ATOM 939 O O . SER A 1 121 ? 11.615 16.293 17.010 1.00 57.53 121 SER A O 1
ATOM 941 N N . ALA A 1 122 ? 11.301 14.330 15.968 1.00 55.09 122 ALA A N 1
ATOM 942 C CA . ALA A 1 122 ? 10.053 13.973 16.644 1.00 55.09 122 ALA A CA 1
ATOM 943 C C . ALA A 1 122 ? 10.245 13.730 18.156 1.00 55.09 122 ALA A C 1
ATOM 945 O O . ALA A 1 122 ? 9.410 14.148 18.963 1.00 55.09 122 ALA A O 1
ATOM 946 N N . ASP A 1 123 ? 11.378 13.151 18.567 1.00 51.31 123 ASP A N 1
ATOM 947 C CA . ASP A 1 123 ? 11.716 12.985 19.990 1.00 51.31 123 ASP A CA 1
ATOM 948 C C . ASP A 1 123 ? 11.895 14.339 20.702 1.00 51.31 123 ASP A C 1
ATOM 950 O O . ASP A 1 123 ? 11.540 14.485 21.870 1.00 51.31 123 ASP A O 1
ATOM 954 N N . ARG A 1 124 ? 12.366 15.373 19.987 1.00 49.72 124 ARG A N 1
ATOM 955 C CA . ARG A 1 124 ? 12.488 16.746 20.517 1.00 49.72 124 ARG A CA 1
ATOM 956 C C . ARG A 1 124 ? 11.150 17.493 20.565 1.00 49.72 124 ARG A C 1
ATOM 958 O O . ARG A 1 124 ? 10.982 18.372 21.405 1.00 49.72 124 ARG A O 1
ATOM 965 N N . ALA A 1 125 ? 10.209 17.151 19.685 1.00 48.72 125 ALA A N 1
ATOM 966 C CA . ALA A 1 125 ? 8.882 17.770 19.597 1.00 48.72 125 ALA A CA 1
ATOM 967 C C . ALA A 1 125 ? 7.828 17.121 20.519 1.00 48.72 125 ALA A C 1
ATOM 969 O O . ALA A 1 125 ? 6.797 17.733 20.809 1.00 48.72 125 ALA A O 1
ATOM 970 N N . SER A 1 126 ? 8.095 15.920 21.050 1.00 47.91 126 SER A N 1
ATOM 971 C CA . SER A 1 126 ? 7.185 15.200 21.960 1.00 47.91 126 SER A CA 1
ATOM 972 C C . SER A 1 126 ? 6.863 15.937 23.269 1.00 47.91 126 SER A C 1
ATOM 974 O O . SER A 1 126 ? 5.938 15.545 23.975 1.00 47.91 126 SER A O 1
ATOM 976 N N . ALA A 1 127 ? 7.556 17.039 23.573 1.00 45.66 127 ALA A N 1
ATOM 977 C CA . ALA A 1 127 ? 7.259 17.888 24.722 1.00 45.66 127 ALA A CA 1
ATOM 978 C C . ALA A 1 127 ? 6.013 18.788 24.546 1.00 45.66 127 ALA A C 1
ATOM 980 O O . ALA A 1 127 ? 5.611 19.438 25.509 1.00 45.66 127 ALA A O 1
ATOM 981 N N . GLY A 1 128 ? 5.381 18.842 23.362 1.00 50.09 128 GLY A N 1
ATOM 982 C CA . GLY A 1 128 ? 4.230 19.735 23.150 1.00 50.09 128 GLY A CA 1
ATOM 983 C C . GLY A 1 128 ? 3.268 19.400 22.004 1.00 50.09 128 GLY A C 1
ATOM 984 O O . GLY A 1 128 ? 2.468 20.256 21.632 1.00 50.09 128 GLY A O 1
ATOM 985 N N . GLU A 1 129 ? 3.326 18.207 21.408 1.00 51.53 129 GLU A N 1
ATOM 986 C CA . GLU A 1 129 ? 2.565 17.922 20.184 1.00 51.53 129 GLU A CA 1
ATOM 987 C C . GLU A 1 129 ? 1.045 17.765 20.380 1.00 51.53 129 GLU A C 1
ATOM 989 O O . GLU A 1 129 ? 0.561 17.109 21.303 1.00 51.53 129 GLU A O 1
ATOM 994 N N . GLY A 1 130 ? 0.305 18.369 19.443 1.00 55.88 130 GLY A N 1
ATOM 995 C CA . GLY A 1 130 ? -1.137 18.595 19.470 1.00 55.88 130 GLY A CA 1
ATOM 996 C C . GLY A 1 130 ? -2.005 17.368 19.758 1.00 55.88 130 GLY A C 1
ATOM 997 O O . GLY A 1 130 ? -1.784 16.266 19.258 1.00 55.88 130 GLY A O 1
ATOM 998 N N . ARG A 1 131 ? -3.061 17.618 20.539 1.00 71.56 131 ARG A N 1
ATOM 999 C CA . ARG A 1 131 ? -4.057 16.645 21.017 1.00 71.56 131 ARG A CA 1
ATOM 1000 C C . ARG A 1 131 ? -4.923 16.031 19.907 1.00 71.56 131 ARG A C 1
ATOM 1002 O O . ARG A 1 131 ? -5.704 15.136 20.201 1.00 71.56 131 ARG A O 1
ATOM 1009 N N . VAL A 1 132 ? -4.830 16.516 18.666 1.00 84.69 132 VAL A N 1
ATOM 1010 C CA . VAL A 1 132 ? -5.639 16.074 17.519 1.00 84.69 132 VAL A CA 1
ATOM 1011 C C . VAL A 1 132 ? -4.793 16.116 16.241 1.00 84.69 132 VAL A C 1
ATOM 1013 O O . VAL A 1 132 ? -4.162 17.136 15.962 1.00 84.69 132 VAL A O 1
ATOM 1016 N N . LYS A 1 133 ? -4.785 15.031 15.460 1.00 89.62 133 LYS A N 1
ATOM 1017 C CA . LYS A 1 133 ? -4.108 14.913 14.157 1.00 89.62 133 LYS A CA 1
ATOM 1018 C C . LYS A 1 133 ? -5.110 14.465 13.090 1.00 89.62 133 LYS A C 1
ATOM 1020 O O . LYS A 1 133 ? -5.864 13.525 13.318 1.00 89.62 133 LYS A O 1
ATOM 1025 N N . LEU A 1 134 ? -5.103 15.120 11.928 1.00 89.31 134 LEU A N 1
ATOM 1026 C CA . LEU A 1 134 ? -5.915 14.746 10.765 1.00 89.31 134 LEU A CA 1
ATOM 1027 C C . LEU A 1 134 ? -5.024 14.101 9.698 1.00 89.31 134 LEU A C 1
ATOM 1029 O O . LEU A 1 134 ? -4.031 14.691 9.274 1.00 89.31 134 LEU A O 1
ATOM 1033 N N . PHE A 1 135 ? -5.402 12.914 9.237 1.00 88.38 135 PHE A N 1
ATOM 1034 C CA . PHE A 1 135 ? -4.755 12.209 8.134 1.00 88.38 135 PHE A CA 1
ATOM 1035 C C . PHE A 1 135 ? -5.699 12.165 6.936 1.00 88.38 135 PHE A C 1
ATOM 1037 O O . PHE A 1 135 ? -6.785 11.611 7.042 1.00 88.38 135 PHE A O 1
ATOM 1044 N N . GLN A 1 136 ? -5.278 12.706 5.793 1.00 84.38 136 GLN A N 1
ATOM 1045 C CA . GLN A 1 136 ? -6.079 12.758 4.556 1.00 84.38 136 GLN A CA 1
ATOM 1046 C C . GLN A 1 136 ? -5.636 11.723 3.509 1.00 84.38 136 GLN A C 1
ATOM 1048 O O . GLN A 1 136 ? -6.007 11.799 2.344 1.00 84.38 136 GLN A O 1
ATOM 1053 N N . SER A 1 137 ? -4.773 10.778 3.889 1.00 82.56 137 SER A N 1
ATOM 1054 C CA . SER A 1 137 ? -4.336 9.707 2.994 1.00 82.56 137 SER A CA 1
ATOM 1055 C C . SER A 1 137 ? -4.319 8.366 3.713 1.00 82.56 137 SER A C 1
ATOM 1057 O O . SER A 1 137 ? -3.876 8.263 4.864 1.00 82.56 137 SER A O 1
ATOM 1059 N N . ARG A 1 138 ? -4.751 7.313 3.009 1.00 84.75 138 ARG A N 1
ATOM 1060 C CA . ARG A 1 138 ? -4.723 5.937 3.527 1.00 84.75 138 ARG A CA 1
ATOM 1061 C C . ARG A 1 138 ? -3.343 5.504 4.020 1.00 84.75 138 ARG A C 1
ATOM 1063 O O . ARG A 1 138 ? -3.293 4.927 5.104 1.00 84.75 138 ARG A O 1
ATOM 1070 N N . PRO A 1 139 ? -2.222 5.769 3.314 1.00 82.38 139 PRO A N 1
ATOM 1071 C CA . PRO A 1 139 ? -0.909 5.335 3.787 1.00 82.38 139 PRO A CA 1
ATOM 1072 C C . PRO A 1 139 ? -0.504 5.996 5.109 1.00 82.38 139 PRO A C 1
ATOM 1074 O O . PRO A 1 139 ? 0.005 5.316 6.000 1.00 82.38 139 PRO A O 1
ATOM 1077 N N . ALA A 1 140 ? -0.760 7.301 5.264 1.00 83.81 140 ALA A N 1
ATOM 1078 C CA . ALA A 1 140 ? -0.413 8.024 6.485 1.00 83.81 140 ALA A CA 1
ATOM 1079 C C . ALA A 1 140 ? -1.283 7.581 7.670 1.00 83.81 140 ALA A C 1
ATOM 1081 O O . ALA A 1 140 ? -0.754 7.300 8.745 1.00 83.81 140 ALA A O 1
ATOM 1082 N N . ALA A 1 141 ? -2.592 7.435 7.448 1.00 86.56 141 ALA A N 1
ATOM 1083 C CA . ALA A 1 141 ? -3.517 6.939 8.458 1.00 86.56 141 ALA A CA 1
ATOM 1084 C C . ALA A 1 141 ? -3.217 5.489 8.859 1.00 86.56 141 ALA A C 1
ATOM 1086 O O . ALA A 1 141 ? -3.130 5.187 10.041 1.00 86.56 141 ALA A O 1
ATOM 1087 N N . THR A 1 142 ? -2.957 4.608 7.887 1.00 86.31 142 THR A N 1
ATOM 1088 C CA . THR A 1 142 ? -2.558 3.212 8.136 1.00 86.31 142 THR A CA 1
ATOM 1089 C C . THR A 1 142 ? -1.293 3.141 8.983 1.00 86.31 142 THR A C 1
ATOM 1091 O O . THR A 1 142 ? -1.205 2.333 9.904 1.00 86.31 142 THR A O 1
ATOM 1094 N N . ARG A 1 143 ? -0.305 3.998 8.696 1.00 85.25 143 ARG A N 1
ATOM 1095 C CA . ARG A 1 143 ? 0.931 4.071 9.479 1.00 85.25 143 ARG A CA 1
ATOM 1096 C C . ARG A 1 143 ? 0.665 4.520 10.917 1.00 85.25 143 ARG A C 1
ATOM 1098 O O . ARG A 1 143 ? 1.202 3.899 11.827 1.00 85.25 143 ARG A O 1
ATOM 1105 N N . SER A 1 144 ? -0.125 5.578 11.120 1.00 88.00 144 SER A N 1
ATOM 1106 C CA . SER A 1 144 ? -0.468 6.069 12.465 1.00 88.00 144 SER A CA 1
ATOM 1107 C C . SER A 1 144 ? -1.277 5.029 13.247 1.00 88.00 144 SER A C 1
ATOM 1109 O O . SER A 1 144 ? -0.906 4.701 14.370 1.00 88.00 144 SER A O 1
ATOM 1111 N N . PHE A 1 145 ? -2.287 4.413 12.626 1.00 90.19 145 PHE A N 1
ATOM 1112 C CA . PHE A 1 145 ? -3.090 3.363 13.250 1.00 90.19 145 PHE A CA 1
ATOM 1113 C C . PHE A 1 145 ? -2.224 2.170 13.682 1.00 90.19 145 PHE A C 1
ATOM 1115 O O . PHE A 1 145 ? -2.356 1.692 14.804 1.00 90.19 145 PHE A O 1
ATOM 1122 N N . ARG A 1 146 ? -1.288 1.718 12.832 1.00 89.06 146 ARG A N 1
ATOM 1123 C CA . ARG A 1 146 ? -0.339 0.644 13.184 1.00 89.06 146 ARG A CA 1
ATOM 1124 C C . ARG A 1 146 ? 0.613 1.035 14.317 1.00 89.06 146 ARG A C 1
ATOM 1126 O O . ARG A 1 146 ? 0.849 0.217 15.196 1.00 89.06 146 ARG A O 1
ATOM 1133 N N . ASP A 1 147 ? 1.140 2.263 14.328 1.00 88.19 147 ASP A N 1
ATOM 1134 C CA . ASP A 1 147 ? 1.973 2.747 15.445 1.00 88.19 147 ASP A CA 1
ATOM 1135 C C . ASP A 1 147 ? 1.181 2.771 16.762 1.00 88.19 147 ASP A C 1
ATOM 1137 O O . ASP A 1 147 ? 1.719 2.411 17.806 1.00 88.19 147 ASP A O 1
ATOM 1141 N N . ARG A 1 148 ? -0.114 3.114 16.714 1.00 90.81 148 ARG A N 1
ATOM 1142 C CA . ARG A 1 148 ? -1.008 3.055 17.878 1.00 90.81 148 ARG A CA 1
ATOM 1143 C C . ARG A 1 148 ? -1.259 1.625 18.343 1.00 90.81 148 ARG A C 1
ATOM 1145 O O . ARG A 1 148 ? -1.032 1.340 19.513 1.00 90.81 148 ARG A O 1
ATOM 1152 N N . MET A 1 149 ? -1.624 0.717 17.438 1.00 91.56 149 MET A N 1
ATOM 1153 C CA . MET A 1 149 ? -1.795 -0.709 17.751 1.00 91.56 149 MET A CA 1
ATOM 1154 C C . MET A 1 149 ? -0.546 -1.333 18.386 1.00 91.56 149 MET A C 1
ATOM 1156 O O . MET A 1 149 ? -0.654 -2.082 19.358 1.00 91.56 149 MET A O 1
ATOM 1160 N N . ALA A 1 150 ? 0.642 -0.992 17.881 1.00 90.19 150 ALA A N 1
ATOM 1161 C CA . ALA A 1 150 ? 1.906 -1.504 18.400 1.00 90.19 150 ALA A CA 1
ATOM 1162 C C . ALA A 1 150 ? 2.209 -1.033 19.837 1.00 90.19 150 ALA A C 1
ATOM 1164 O O . ALA A 1 150 ? 2.993 -1.673 20.535 1.00 90.19 150 ALA A O 1
ATOM 1165 N N . ARG A 1 151 ? 1.599 0.074 20.286 1.00 91.12 151 ARG A N 1
ATOM 1166 C CA . ARG A 1 151 ? 1.796 0.660 21.622 1.00 91.12 151 ARG A CA 1
ATOM 1167 C C . ARG A 1 151 ? 0.769 0.210 22.660 1.00 91.12 151 ARG A C 1
ATOM 1169 O O . ARG A 1 151 ? 1.023 0.443 23.836 1.00 91.12 151 ARG A O 1
ATOM 1176 N N . VAL A 1 152 ? -0.330 -0.428 22.242 1.00 95.06 152 VAL A N 1
ATOM 1177 C CA . VAL A 1 152 ? -1.389 -0.910 23.147 1.00 95.06 152 VAL A CA 1
ATOM 1178 C C . VAL A 1 152 ? -0.816 -1.866 24.185 1.00 95.06 152 VAL A C 1
ATOM 1180 O O . VAL A 1 152 ? -0.108 -2.821 23.822 1.00 95.06 152 VAL A O 1
ATOM 1183 N N . LYS A 1 153 ? -1.175 -1.633 25.449 1.00 92.88 153 LYS A N 1
ATOM 1184 C CA . LYS A 1 153 ? -0.751 -2.441 26.597 1.00 92.88 153 LYS A CA 1
ATOM 1185 C C . LYS A 1 153 ? -1.888 -3.224 27.239 1.00 92.88 153 LYS A C 1
ATOM 1187 O O . LYS A 1 153 ? -1.633 -4.334 27.695 1.00 92.88 153 LYS A O 1
ATOM 1192 N N . THR A 1 154 ? -3.098 -2.670 27.320 1.00 95.31 154 THR A N 1
ATOM 1193 C CA . THR A 1 154 ? -4.157 -3.219 28.180 1.00 95.31 154 THR A CA 1
ATOM 1194 C C . THR A 1 154 ? -5.486 -3.431 27.471 1.00 95.31 154 THR A C 1
ATOM 1196 O O . THR A 1 154 ? -6.053 -4.510 27.630 1.00 95.31 154 THR A O 1
ATOM 1199 N N . ASP A 1 155 ? -5.994 -2.470 26.699 1.00 96.81 155 ASP A N 1
ATOM 1200 C CA . ASP A 1 155 ? -7.313 -2.567 26.060 1.00 96.81 155 ASP A CA 1
ATOM 1201 C C . ASP A 1 155 ? -7.283 -2.015 24.630 1.00 96.81 155 ASP A C 1
ATOM 1203 O O . ASP A 1 155 ? -6.800 -0.917 24.353 1.00 96.81 155 ASP A O 1
ATOM 1207 N N . LEU A 1 156 ? -7.820 -2.801 23.703 1.00 97.38 156 LEU A N 1
ATOM 1208 C CA . LEU A 1 156 ? -8.086 -2.395 22.332 1.00 97.38 156 LEU A CA 1
ATOM 1209 C C . LEU A 1 156 ? -9.565 -2.615 22.044 1.00 97.38 156 LEU A C 1
ATOM 1211 O O . LEU A 1 156 ? -10.027 -3.756 22.010 1.00 97.38 156 LEU A O 1
ATOM 1215 N N . ALA A 1 157 ? -10.289 -1.539 21.765 1.00 97.62 157 ALA A N 1
ATOM 1216 C CA . ALA A 1 157 ? -11.686 -1.591 21.351 1.00 97.62 157 ALA A CA 1
ATOM 1217 C C . ALA A 1 157 ? -11.826 -1.041 19.928 1.00 97.62 157 ALA A C 1
ATOM 1219 O O . ALA A 1 157 ? -11.355 0.054 19.637 1.00 97.62 157 ALA A O 1
ATOM 1220 N N . ILE A 1 158 ? -12.438 -1.801 19.016 1.00 96.44 158 ILE A N 1
ATOM 1221 C CA . ILE A 1 158 ? -12.580 -1.418 17.603 1.00 96.44 158 ILE A CA 1
ATOM 1222 C C . ILE A 1 158 ? -14.013 -1.659 17.128 1.00 96.44 158 ILE A C 1
ATOM 1224 O O . ILE A 1 158 ? -14.538 -2.760 17.268 1.00 96.44 158 ILE A O 1
ATOM 1228 N N . VAL A 1 159 ? -14.614 -0.654 16.493 1.00 96.38 159 VAL A N 1
ATOM 1229 C CA . VAL A 1 159 ? -15.802 -0.801 15.646 1.00 96.38 159 VAL A CA 1
ATOM 1230 C C . VAL A 1 159 ? -15.350 -1.135 14.227 1.00 96.38 159 VAL A C 1
ATOM 1232 O O . VAL A 1 159 ? -14.682 -0.340 13.559 1.00 96.38 159 VAL A O 1
ATOM 1235 N N . VAL A 1 160 ? -15.700 -2.334 13.775 1.00 93.62 160 VAL A N 1
ATOM 1236 C CA . VAL A 1 160 ? -15.315 -2.893 12.482 1.00 93.62 160 VAL A CA 1
ATOM 1237 C C . VAL A 1 160 ? -16.465 -2.703 11.496 1.00 93.62 160 VAL A C 1
ATOM 1239 O O . VAL A 1 160 ? -17.541 -3.269 11.669 1.00 93.62 160 VAL A O 1
ATOM 1242 N N . GLN A 1 161 ? -16.206 -1.928 10.443 1.00 91.88 161 GLN A N 1
ATOM 1243 C CA . GLN A 1 161 ? -17.116 -1.722 9.316 1.00 91.88 161 GLN A CA 1
ATOM 1244 C C . GLN A 1 161 ? -16.427 -2.103 8.007 1.00 91.88 161 GLN A C 1
ATOM 1246 O O . GLN A 1 161 ? -15.249 -1.783 7.801 1.00 91.88 161 GLN A O 1
ATOM 1251 N N . TRP A 1 162 ? -17.183 -2.707 7.092 1.00 89.19 162 TRP A N 1
ATOM 1252 C CA . TRP A 1 162 ? -16.720 -3.008 5.741 1.00 89.19 162 TRP A CA 1
ATOM 1253 C C . TRP A 1 162 ? -16.992 -1.836 4.782 1.00 89.19 162 TRP A C 1
ATOM 1255 O O . TRP A 1 162 ? -17.991 -1.135 4.938 1.00 89.19 162 TRP A O 1
ATOM 1265 N N . PRO A 1 163 ? -16.097 -1.565 3.809 1.00 85.38 163 PRO A N 1
ATOM 1266 C CA . PRO A 1 163 ? -14.794 -2.209 3.601 1.00 85.38 163 PRO A CA 1
ATOM 1267 C C . PRO A 1 163 ? -13.793 -1.857 4.714 1.00 85.38 163 PRO A C 1
ATOM 1269 O O . PRO A 1 163 ? -13.785 -0.719 5.201 1.00 85.38 163 PRO A O 1
ATOM 1272 N N . LEU A 1 164 ? -12.950 -2.823 5.098 1.00 82.50 164 LEU A N 1
ATOM 1273 C CA . LEU A 1 164 ? -12.001 -2.684 6.207 1.00 82.50 164 LEU A CA 1
ATOM 1274 C C . LEU A 1 164 ? -10.988 -1.550 5.972 1.00 82.50 164 LEU A C 1
ATOM 1276 O O . LEU A 1 164 ? -10.573 -1.265 4.848 1.00 82.50 164 LEU A O 1
ATOM 1280 N N . ILE A 1 165 ? -10.580 -0.890 7.061 1.00 73.50 165 ILE A N 1
ATOM 1281 C CA . ILE A 1 165 ? -9.520 0.134 7.035 1.00 73.50 165 ILE A CA 1
ATOM 1282 C C . ILE A 1 165 ? -8.142 -0.526 6.976 1.00 73.50 165 ILE A C 1
ATOM 1284 O O . ILE A 1 165 ? -7.282 -0.105 6.203 1.00 73.50 165 ILE A O 1
ATOM 1288 N N . LEU A 1 166 ? -7.941 -1.563 7.791 1.00 73.44 166 LEU A N 1
ATOM 1289 C CA . LEU A 1 166 ? -6.758 -2.410 7.778 1.00 73.44 166 LEU A CA 1
ATOM 1290 C C . LEU A 1 166 ? -7.188 -3.846 7.525 1.00 73.44 166 LEU A C 1
ATOM 1292 O O . LEU A 1 166 ? -8.143 -4.330 8.120 1.00 73.44 166 LEU A O 1
ATOM 1296 N N . ASN A 1 167 ? -6.446 -4.539 6.670 1.00 70.38 167 ASN A N 1
ATOM 1297 C CA . ASN A 1 167 ? -6.765 -5.924 6.332 1.00 70.38 167 ASN A CA 1
ATOM 1298 C C . ASN A 1 167 ? -6.104 -6.933 7.279 1.00 70.38 167 ASN A C 1
ATOM 1300 O O . ASN A 1 167 ? -6.451 -8.110 7.248 1.00 70.38 167 ASN A O 1
ATOM 1304 N N . ASP A 1 168 ? -5.149 -6.494 8.102 1.00 79.50 168 ASP A N 1
ATOM 1305 C CA . ASP A 1 168 ? -4.404 -7.383 8.986 1.00 79.50 168 ASP A CA 1
ATOM 1306 C C . ASP A 1 168 ? -4.208 -6.762 10.369 1.00 79.50 168 ASP A C 1
ATOM 1308 O O . ASP A 1 168 ? -3.432 -5.822 10.541 1.00 79.50 168 ASP A O 1
ATOM 1312 N N . TYR A 1 169 ? -4.939 -7.319 11.333 1.00 84.38 169 TYR A N 1
ATOM 1313 C CA . TYR A 1 169 ? -4.820 -7.043 12.764 1.00 84.38 169 TYR A CA 1
ATOM 1314 C C . TYR A 1 169 ? -4.171 -8.222 13.509 1.00 84.38 169 TYR A C 1
ATOM 1316 O O . TYR A 1 169 ? -3.985 -8.163 14.721 1.00 84.38 169 TYR A O 1
ATOM 1324 N N . THR A 1 170 ? -3.870 -9.331 12.819 1.00 88.00 170 THR A N 1
ATOM 1325 C CA . THR A 1 170 ? -3.637 -10.639 13.457 1.00 88.00 170 THR A CA 1
ATOM 1326 C C . THR A 1 170 ? -2.449 -10.636 14.413 1.00 88.00 170 THR A C 1
ATOM 1328 O O . THR A 1 170 ? -2.540 -11.205 15.501 1.00 88.00 170 THR A O 1
ATOM 1331 N N . VAL A 1 171 ? -1.352 -9.985 14.018 1.00 90.19 171 VAL A N 1
ATOM 1332 C CA . VAL A 1 171 ? -0.112 -9.907 14.800 1.00 90.19 171 VAL A CA 1
ATOM 1333 C C . VAL A 1 171 ? -0.340 -9.140 16.099 1.00 90.19 171 VAL A C 1
ATOM 1335 O O . VAL A 1 171 ? -0.027 -9.651 17.173 1.00 90.19 171 VAL A O 1
ATOM 1338 N N . ASP A 1 172 ? -0.929 -7.949 16.012 1.00 92.81 172 ASP A N 1
ATOM 1339 C CA . ASP A 1 172 ? -1.147 -7.081 17.168 1.00 92.81 172 ASP A CA 1
ATOM 1340 C C . ASP A 1 172 ? -2.214 -7.638 18.110 1.00 92.81 172 ASP A C 1
ATOM 1342 O O . ASP A 1 172 ? -2.010 -7.642 19.320 1.00 92.81 172 ASP A O 1
ATOM 1346 N N . VAL A 1 173 ? -3.315 -8.179 17.576 1.00 94.75 173 VAL A N 1
ATOM 1347 C CA . VAL A 1 173 ? -4.365 -8.807 18.393 1.00 94.75 173 VAL A CA 1
ATOM 1348 C C . VAL A 1 173 ? -3.788 -9.968 19.188 1.00 94.75 173 VAL A C 1
ATOM 1350 O O . VAL A 1 173 ? -3.972 -10.017 20.398 1.00 94.75 173 VAL A O 1
ATOM 1353 N N . ARG A 1 174 ? -3.038 -10.865 18.533 1.00 95.06 174 ARG A N 1
ATOM 1354 C CA . ARG A 1 174 ? -2.386 -11.992 19.209 1.00 95.06 174 ARG A CA 1
ATOM 1355 C C . ARG A 1 174 ? -1.418 -11.517 20.288 1.00 95.06 174 ARG A C 1
ATOM 1357 O O . ARG A 1 174 ? -1.358 -12.134 21.346 1.00 95.06 174 ARG A O 1
ATOM 1364 N N . ARG A 1 175 ? -0.634 -10.472 20.010 1.00 95.81 175 ARG A N 1
ATOM 1365 C CA . ARG A 1 175 ? 0.310 -9.899 20.975 1.00 95.81 175 ARG A CA 1
ATOM 1366 C C . ARG A 1 175 ? -0.434 -9.400 22.212 1.00 95.81 175 ARG A C 1
ATOM 1368 O O . ARG A 1 175 ? -0.159 -9.880 23.302 1.00 95.81 175 ARG A O 1
ATOM 1375 N N . ILE A 1 176 ? -1.410 -8.509 22.024 1.00 96.69 176 ILE A N 1
ATOM 1376 C CA . ILE A 1 176 ? -2.175 -7.892 23.117 1.00 96.69 176 ILE A CA 1
ATOM 1377 C C . ILE A 1 176 ? -2.838 -8.967 23.982 1.00 96.69 176 ILE A C 1
ATOM 1379 O O . ILE A 1 176 ? -2.706 -8.932 25.200 1.00 96.69 176 ILE A O 1
ATOM 1383 N N . THR A 1 177 ? -3.498 -9.954 23.370 1.00 96.56 177 THR A N 1
ATOM 1384 C CA . THR A 1 177 ? -4.180 -11.019 24.122 1.00 96.56 177 THR A CA 1
ATOM 1385 C C . THR A 1 177 ? -3.208 -11.956 24.839 1.00 96.56 177 THR A C 1
ATOM 1387 O O . THR A 1 177 ? -3.485 -12.379 25.960 1.00 96.56 177 THR A O 1
ATOM 1390 N N . SER A 1 178 ? -2.051 -12.259 24.240 1.00 95.00 178 SER A N 1
ATOM 1391 C CA . SER A 1 178 ? -1.011 -13.087 24.875 1.00 95.00 178 SER A CA 1
ATOM 1392 C C . SER A 1 178 ? -0.342 -12.383 26.058 1.00 95.00 178 SER A C 1
ATOM 1394 O O . SER A 1 178 ? 0.037 -13.045 27.021 1.00 95.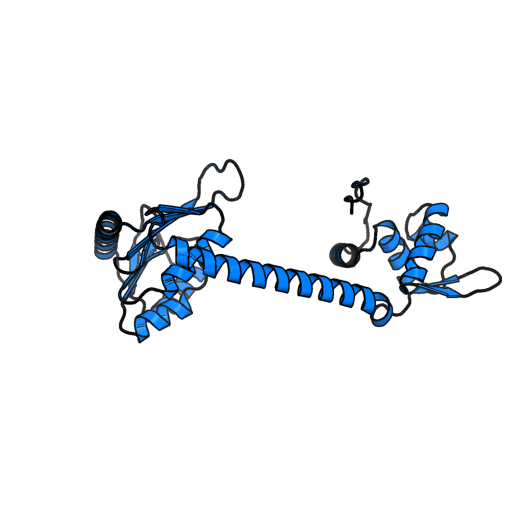00 178 SER A O 1
ATOM 1396 N N . ASP A 1 179 ? -0.249 -11.053 26.009 1.00 95.81 179 ASP A N 1
ATOM 1397 C CA . ASP A 1 179 ? 0.265 -10.213 27.095 1.00 95.81 179 ASP A CA 1
ATOM 1398 C C . ASP A 1 179 ? -0.780 -9.997 28.219 1.00 95.81 179 ASP A C 1
ATOM 1400 O O . ASP A 1 179 ? -0.516 -9.294 29.194 1.00 95.81 179 ASP A O 1
ATOM 1404 N N . GLY A 1 180 ? -1.969 -10.609 28.111 1.00 95.31 180 GLY A N 1
ATOM 1405 C CA . GLY A 1 180 ? -3.066 -10.489 29.079 1.00 95.31 180 GLY A CA 1
ATOM 1406 C C . GLY A 1 180 ? -3.960 -9.260 28.882 1.00 95.31 180 GLY A C 1
ATOM 1407 O O . GLY A 1 180 ? -4.846 -9.012 29.701 1.00 95.31 180 GLY A O 1
ATOM 1408 N N . GLY A 1 181 ? -3.745 -8.499 27.808 1.00 96.88 181 GLY A N 1
ATOM 1409 C CA . GLY A 1 181 ? -4.618 -7.412 27.388 1.00 96.88 181 GLY A CA 1
ATOM 1410 C C . GLY A 1 181 ? -5.925 -7.916 26.775 1.00 96.88 181 GLY A C 1
ATOM 1411 O O . GLY A 1 181 ? -6.071 -9.081 26.395 1.00 96.88 181 GLY A O 1
ATOM 1412 N N . ARG A 1 182 ? -6.898 -7.016 26.661 1.00 97.69 182 ARG A N 1
ATOM 1413 C CA . ARG A 1 182 ? -8.231 -7.301 26.131 1.00 97.69 182 ARG A CA 1
ATOM 1414 C C . ARG A 1 182 ? -8.393 -6.690 24.747 1.00 97.69 182 ARG A C 1
ATOM 1416 O O . ARG A 1 182 ? -8.041 -5.538 24.521 1.00 97.69 182 ARG A O 1
ATOM 1423 N N . VAL A 1 183 ? -8.963 -7.459 23.824 1.00 98.19 183 VAL A N 1
ATOM 1424 C CA . VAL A 1 183 ? -9.311 -6.978 22.484 1.00 98.19 183 VAL A CA 1
ATOM 1425 C C . VAL A 1 183 ? -10.798 -7.200 22.252 1.00 98.19 183 VAL A C 1
ATOM 1427 O O . VAL A 1 183 ? -11.249 -8.343 22.240 1.00 98.19 183 VAL A O 1
ATOM 1430 N N . ARG A 1 184 ? -11.547 -6.116 22.046 1.00 98.06 184 ARG A N 1
ATOM 1431 C CA . ARG A 1 184 ? -12.989 -6.110 21.775 1.00 98.06 184 ARG A CA 1
ATOM 1432 C C . ARG A 1 184 ? -13.247 -5.581 20.369 1.00 98.06 184 ARG A C 1
ATOM 1434 O O . ARG A 1 184 ? -12.867 -4.459 20.044 1.00 98.06 184 ARG A O 1
ATOM 1441 N N . MET A 1 185 ? -13.894 -6.380 19.529 1.00 97.12 185 MET A N 1
ATOM 1442 C CA . MET A 1 185 ? -14.256 -6.004 18.162 1.00 97.12 185 MET A CA 1
ATOM 1443 C C . MET A 1 185 ? -15.770 -6.026 17.989 1.00 97.12 185 MET A C 1
ATOM 1445 O O . MET A 1 185 ? -16.393 -7.084 18.054 1.00 97.12 185 MET A O 1
ATOM 1449 N N . LEU A 1 186 ? -16.361 -4.853 17.785 1.00 97.56 186 LEU A N 1
ATOM 1450 C CA . LEU A 1 186 ? -17.779 -4.704 17.491 1.00 97.56 186 LEU A CA 1
ATOM 1451 C C . LEU A 1 186 ? -17.966 -4.622 15.975 1.00 97.56 186 LEU A C 1
ATOM 1453 O O . LEU A 1 186 ? -17.588 -3.630 15.357 1.00 97.56 186 LEU A O 1
ATOM 1457 N N . CYS A 1 187 ? -18.506 -5.669 15.367 1.00 95.94 187 CYS A N 1
ATOM 1458 C CA . CYS A 1 187 ? -18.700 -5.761 13.924 1.00 95.94 187 CYS A CA 1
ATOM 1459 C C . CYS A 1 187 ? -20.097 -5.267 13.529 1.00 95.94 187 CYS A C 1
ATOM 1461 O O . CYS A 1 187 ? -21.094 -5.832 13.975 1.00 95.94 187 CYS A O 1
ATOM 1463 N N . GLU A 1 188 ? -20.171 -4.253 12.665 1.00 95.06 188 GLU A N 1
ATOM 1464 C CA . GLU A 1 188 ? -21.438 -3.837 12.054 1.00 95.06 188 GLU A CA 1
ATOM 1465 C C . GLU A 1 188 ? -21.820 -4.810 10.935 1.00 95.06 188 GLU A C 1
ATOM 1467 O O . GLU A 1 188 ? -21.114 -4.926 9.929 1.00 95.06 188 GLU A O 1
ATOM 1472 N N . LEU A 1 189 ? -22.913 -5.542 11.144 1.00 94.00 189 LEU A N 1
ATOM 1473 C CA . LEU A 1 189 ? -23.346 -6.674 10.331 1.00 94.00 189 LEU A CA 1
ATOM 1474 C C . LEU A 1 189 ? -24.882 -6.654 10.211 1.00 94.00 189 LEU A C 1
ATOM 1476 O O . LEU A 1 189 ? -25.555 -7.335 10.982 1.00 94.00 189 LEU A O 1
ATOM 1480 N N . PRO A 1 190 ? -25.456 -5.905 9.249 1.00 88.69 190 PRO A N 1
ATOM 1481 C CA . PRO A 1 190 ? -26.908 -5.721 9.122 1.00 88.69 190 PRO A CA 1
ATOM 1482 C C . PRO A 1 190 ? -27.664 -6.958 8.594 1.00 88.69 190 PRO A C 1
ATOM 1484 O O . PRO A 1 190 ? -28.864 -6.888 8.335 1.00 88.69 190 PRO A O 1
ATOM 1487 N N . GLY A 1 191 ? -26.979 -8.080 8.368 1.00 89.56 191 GLY A N 1
ATOM 1488 C CA . GLY A 1 191 ? -27.553 -9.284 7.776 1.00 89.56 191 GLY A CA 1
ATOM 1489 C C . GLY A 1 191 ? -26.655 -10.507 7.945 1.00 89.56 191 GLY A C 1
ATOM 1490 O O . GLY A 1 191 ? -25.802 -10.552 8.835 1.00 89.56 191 GLY A O 1
ATOM 1491 N N . ASP A 1 192 ? -26.865 -11.504 7.088 1.00 90.00 192 ASP A N 1
ATOM 1492 C CA . ASP A 1 192 ? -26.074 -12.734 7.093 1.00 90.00 192 ASP A CA 1
ATOM 1493 C C . ASP A 1 192 ? -24.605 -12.469 6.739 1.00 90.00 192 ASP A C 1
ATOM 1495 O O . ASP A 1 192 ? -24.286 -11.608 5.918 1.00 90.00 192 ASP A O 1
ATOM 1499 N N . LEU A 1 193 ? -23.715 -13.250 7.357 1.00 89.81 193 LEU A N 1
ATOM 1500 C CA . LEU A 1 193 ? -22.279 -13.153 7.128 1.00 89.81 193 LEU A CA 1
ATOM 1501 C C . LEU A 1 193 ? -21.912 -13.645 5.727 1.00 89.81 193 LEU A C 1
ATOM 1503 O O . LEU A 1 193 ? -22.237 -14.775 5.353 1.00 89.81 193 LEU A O 1
ATOM 1507 N N . ASP A 1 194 ? -21.136 -12.850 4.997 1.00 92.19 194 ASP A N 1
ATOM 1508 C CA . ASP A 1 194 ? -20.438 -13.340 3.811 1.00 92.19 194 ASP A CA 1
ATOM 1509 C C . ASP A 1 194 ? -19.166 -14.143 4.182 1.00 92.19 194 ASP A C 1
ATOM 1511 O O . ASP A 1 194 ? -18.809 -14.315 5.358 1.00 92.19 194 ASP A O 1
ATOM 1515 N N . LEU A 1 195 ? -18.481 -14.685 3.168 1.00 90.44 195 LEU A N 1
ATOM 1516 C CA . LEU A 1 195 ? -17.247 -15.457 3.358 1.00 90.44 195 LEU A CA 1
ATOM 1517 C C . LEU A 1 195 ? -16.105 -14.606 3.937 1.00 90.44 195 LEU A C 1
ATOM 1519 O O . LEU A 1 195 ? -15.368 -15.086 4.795 1.00 90.44 195 LEU A O 1
ATOM 1523 N N . GLU A 1 196 ? -15.962 -13.351 3.504 1.00 90.44 196 GLU A N 1
ATOM 1524 C CA . GLU A 1 196 ? -14.891 -12.459 3.962 1.00 90.44 196 GLU A CA 1
ATOM 1525 C C . GLU A 1 196 ? -15.074 -12.098 5.442 1.00 90.44 196 GLU A C 1
ATOM 1527 O O . GLU A 1 196 ? -14.126 -12.169 6.232 1.00 90.44 196 GLU A O 1
ATOM 1532 N N . GLN A 1 197 ? -16.303 -11.757 5.827 1.00 93.06 197 GLN A N 1
ATOM 1533 C CA . GLN A 1 197 ? -16.702 -11.453 7.195 1.00 93.06 197 GLN A CA 1
ATOM 1534 C C . GLN A 1 197 ? -16.518 -12.675 8.096 1.00 93.06 197 GLN A C 1
ATOM 1536 O O . GLN A 1 197 ? -15.882 -12.574 9.148 1.00 93.06 197 GLN A O 1
ATOM 1541 N N . SER A 1 198 ? -16.994 -13.845 7.661 1.00 93.06 198 SER A N 1
ATOM 1542 C CA . SER A 1 198 ? -16.844 -15.105 8.402 1.00 93.06 198 SER A CA 1
ATOM 1543 C C . SER A 1 198 ? -15.372 -15.462 8.634 1.00 93.06 198 SER A C 1
ATOM 1545 O O . SER A 1 198 ? -14.977 -15.795 9.757 1.00 93.06 198 SER A O 1
ATOM 1547 N N . ASP A 1 199 ? -14.531 -15.334 7.604 1.00 93.19 199 ASP A N 1
ATOM 1548 C CA . ASP A 1 199 ? -13.094 -15.597 7.695 1.00 93.19 199 ASP A CA 1
ATOM 1549 C C . ASP A 1 199 ? -12.378 -14.587 8.595 1.00 93.19 199 ASP A C 1
ATOM 1551 O O . ASP A 1 199 ? -11.487 -14.948 9.373 1.00 93.19 199 ASP A O 1
ATOM 1555 N N . PHE A 1 200 ? -12.738 -13.305 8.514 1.00 93.31 200 PHE A N 1
ATOM 1556 C CA . PHE A 1 200 ? -12.203 -12.271 9.395 1.00 93.31 200 PHE A CA 1
ATOM 1557 C C . PHE A 1 200 ? -12.529 -12.566 10.864 1.00 93.31 200 PHE A C 1
ATOM 1559 O O . PHE A 1 200 ? -11.610 -12.678 11.681 1.00 93.31 200 PHE A O 1
ATOM 1566 N N . ILE A 1 201 ? -13.809 -12.769 11.182 1.00 94.38 201 ILE A N 1
ATOM 1567 C CA . ILE A 1 201 ? -14.299 -13.038 12.541 1.00 94.38 201 ILE A CA 1
ATOM 1568 C C . ILE A 1 201 ? -13.651 -14.310 13.093 1.00 94.38 201 ILE A C 1
ATOM 1570 O O . ILE A 1 201 ? -13.081 -14.305 14.187 1.00 94.38 201 ILE A O 1
ATOM 1574 N N . GLY A 1 202 ? -13.643 -15.390 12.306 1.00 94.56 202 GLY A N 1
ATOM 1575 C CA . GLY A 1 202 ? -13.018 -16.652 12.690 1.00 94.56 202 GLY A CA 1
ATOM 1576 C C . GLY A 1 202 ? -11.521 -16.514 12.981 1.00 94.56 202 GLY A C 1
ATOM 1577 O O . GLY A 1 202 ? -11.024 -17.107 13.944 1.00 94.56 202 GLY A O 1
ATOM 1578 N N . ARG A 1 203 ? -10.790 -15.716 12.190 1.00 94.75 203 ARG A N 1
ATOM 1579 C CA . ARG A 1 203 ? -9.365 -15.432 12.430 1.00 94.75 203 ARG A CA 1
ATOM 1580 C C . ARG A 1 203 ? -9.150 -14.620 13.702 1.00 94.75 203 ARG A C 1
ATOM 1582 O O . ARG A 1 203 ? -8.312 -15.016 14.508 1.00 94.75 203 ARG A O 1
ATOM 1589 N N . MET A 1 204 ? -9.897 -13.537 13.906 1.00 95.25 204 MET A N 1
ATOM 1590 C CA . MET A 1 204 ? -9.742 -12.674 15.084 1.00 95.25 204 MET A CA 1
ATOM 1591 C C . MET A 1 204 ? -10.094 -13.412 16.379 1.00 95.25 204 MET A C 1
ATOM 1593 O O . MET A 1 204 ? -9.331 -13.360 17.345 1.00 95.25 204 MET A O 1
ATOM 1597 N N . ARG A 1 205 ? -11.164 -14.215 16.371 1.00 95.38 205 ARG A N 1
ATOM 1598 C CA . ARG A 1 205 ? -11.552 -15.043 17.519 1.00 95.38 205 ARG A CA 1
ATOM 1599 C C . ARG A 1 205 ? -10.476 -16.065 17.883 1.00 95.38 205 ARG A C 1
ATOM 1601 O O . ARG A 1 205 ? -10.175 -16.257 19.056 1.00 95.38 205 ARG A O 1
ATOM 1608 N N . LYS A 1 206 ? -9.831 -16.686 16.885 1.00 95.62 206 LYS A N 1
ATOM 1609 C CA . LYS A 1 206 ? -8.681 -17.586 17.108 1.00 95.62 206 LYS A CA 1
ATOM 1610 C C . LYS A 1 206 ? -7.477 -16.878 17.739 1.00 95.62 206 LYS A C 1
ATOM 1612 O O . LYS A 1 206 ? -6.657 -17.554 18.351 1.00 95.62 206 LYS A O 1
ATOM 1617 N N . MET A 1 207 ? -7.345 -15.560 17.574 1.00 95.69 207 MET A N 1
ATOM 1618 C CA . MET A 1 207 ? -6.293 -14.763 18.218 1.00 95.69 207 MET A CA 1
ATOM 1619 C C . MET A 1 207 ? -6.679 -14.303 19.633 1.00 95.69 207 MET A C 1
ATOM 1621 O O . MET A 1 207 ? -5.877 -13.642 20.284 1.00 95.69 207 MET A O 1
ATOM 1625 N N . GLY A 1 208 ? -7.876 -14.645 20.120 1.00 95.38 208 GLY A N 1
ATOM 1626 C CA . GLY A 1 208 ? -8.353 -14.285 21.457 1.00 95.38 208 GLY A CA 1
ATOM 1627 C C . GLY A 1 208 ? -9.161 -12.988 21.522 1.00 95.38 208 GLY A C 1
ATOM 1628 O O . GLY A 1 208 ? -9.456 -12.537 22.623 1.00 95.38 208 GLY A O 1
ATOM 1629 N N . ALA A 1 209 ? -9.525 -12.388 20.383 1.00 97.25 209 ALA A N 1
ATOM 1630 C CA . ALA A 1 209 ? -10.426 -11.239 20.387 1.00 97.25 209 ALA A CA 1
ATOM 1631 C C . ALA A 1 209 ? -11.840 -11.654 20.813 1.00 97.25 209 ALA A C 1
ATOM 1633 O O . ALA A 1 209 ? -12.381 -12.662 20.345 1.00 97.25 209 ALA A O 1
ATOM 1634 N N . GLU A 1 210 ? -12.454 -10.838 21.661 1.00 98.12 210 GLU A N 1
ATOM 1635 C CA . GLU A 1 210 ? -13.883 -10.874 21.922 1.00 98.12 210 GLU A CA 1
ATOM 1636 C C . GLU A 1 210 ? -14.599 -10.168 20.775 1.00 98.12 210 GLU A C 1
ATOM 1638 O O . GLU A 1 210 ? -14.214 -9.064 20.385 1.00 98.12 210 GLU A O 1
ATOM 1643 N N . ILE A 1 211 ? -15.640 -10.795 20.230 1.00 97.75 211 ILE A N 1
ATOM 1644 C CA . ILE A 1 211 ? -16.358 -10.267 19.071 1.00 97.75 211 ILE A CA 1
ATOM 1645 C C . ILE A 1 211 ? -17.849 -10.219 19.384 1.00 97.75 211 ILE A C 1
ATOM 1647 O O . ILE A 1 211 ? -18.420 -11.175 19.920 1.00 97.75 211 ILE A O 1
ATOM 1651 N N . ARG A 1 212 ? -18.467 -9.088 19.055 1.00 97.75 212 ARG A N 1
ATOM 1652 C CA . ARG A 1 212 ? -19.919 -8.905 19.067 1.00 97.75 212 ARG A CA 1
ATOM 1653 C C . ARG A 1 212 ? -20.371 -8.322 17.738 1.00 97.75 212 ARG A C 1
ATOM 1655 O O . ARG A 1 212 ? -19.597 -7.636 17.073 1.00 97.75 212 ARG A O 1
ATOM 1662 N N . ARG A 1 213 ? -21.617 -8.587 17.361 1.00 96.62 213 ARG A N 1
ATOM 1663 C CA . ARG A 1 213 ? -22.278 -7.979 16.209 1.00 96.62 213 ARG A CA 1
ATOM 1664 C C . ARG A 1 213 ? -23.261 -6.900 16.637 1.00 96.62 213 ARG A C 1
ATOM 1666 O O . ARG A 1 213 ? -23.869 -7.008 17.698 1.00 96.62 213 ARG A O 1
ATOM 1673 N N . VAL A 1 214 ? -23.437 -5.906 15.778 1.00 96.00 214 VAL A N 1
ATOM 1674 C CA . VAL A 1 214 ? -24.489 -4.889 15.870 1.00 96.00 214 VAL A CA 1
ATOM 1675 C C . VAL A 1 214 ? -25.051 -4.633 14.474 1.00 96.00 214 VAL A C 1
ATOM 1677 O O . VAL A 1 214 ? -24.310 -4.712 13.495 1.00 96.00 214 VAL A O 1
ATOM 1680 N N . ASP A 1 215 ? -26.338 -4.311 14.366 1.00 93.62 215 ASP A N 1
ATOM 1681 C CA . ASP A 1 215 ? -26.959 -4.022 13.066 1.00 93.62 215 ASP A CA 1
ATOM 1682 C C . ASP A 1 215 ? -26.452 -2.703 12.469 1.00 93.62 215 ASP A C 1
ATOM 1684 O O . ASP A 1 215 ? -26.329 -2.575 11.252 1.00 93.62 215 ASP A O 1
ATOM 1688 N N . HIS A 1 216 ? -26.151 -1.723 13.327 1.00 93.06 216 HIS A N 1
ATOM 1689 C CA . HIS A 1 216 ? -25.678 -0.408 12.917 1.00 93.06 216 HIS A CA 1
ATOM 1690 C C . HIS A 1 216 ? -24.712 0.209 13.934 1.00 93.06 216 HIS A C 1
ATOM 1692 O O . HIS A 1 216 ? -24.979 0.201 15.136 1.00 93.06 216 HIS A O 1
ATOM 1698 N N . ALA A 1 217 ? -23.625 0.815 13.449 1.00 92.88 217 ALA A N 1
ATOM 1699 C CA . ALA A 1 217 ? -22.742 1.655 14.244 1.00 92.88 217 ALA A CA 1
ATOM 1700 C C . ALA A 1 217 ? -22.605 3.047 13.596 1.00 92.88 217 ALA A C 1
ATOM 1702 O O . ALA A 1 217 ? -22.335 3.160 12.400 1.00 92.88 217 ALA A O 1
ATOM 1703 N N . PRO A 1 218 ? -22.733 4.140 14.370 1.00 90.06 218 PRO A N 1
ATOM 1704 C CA . PRO A 1 218 ? -22.792 5.491 13.807 1.00 90.06 218 PRO A CA 1
ATOM 1705 C C . PRO A 1 218 ? -21.463 5.963 13.202 1.00 90.06 218 PRO A C 1
ATOM 1707 O O . PRO A 1 218 ? -21.439 6.921 12.430 1.00 90.06 218 PRO A O 1
ATOM 1710 N N . MET A 1 219 ? -20.342 5.340 13.576 1.00 90.69 219 MET A N 1
ATOM 1711 C CA . MET A 1 219 ? -19.013 5.692 13.087 1.00 90.69 219 MET A CA 1
ATOM 1712 C C . MET A 1 219 ? -18.022 4.545 13.270 1.00 90.69 219 MET A C 1
ATOM 1714 O O . MET A 1 219 ? -18.160 3.724 14.177 1.00 90.69 219 MET A O 1
ATOM 1718 N N . ARG A 1 220 ? -16.955 4.558 12.465 1.00 92.69 220 ARG A N 1
ATOM 1719 C CA . ARG A 1 220 ? -15.758 3.757 12.740 1.00 92.69 220 ARG A CA 1
ATOM 1720 C C . ARG A 1 220 ? -15.023 4.367 13.924 1.00 92.69 220 ARG A C 1
ATOM 1722 O O . ARG A 1 220 ? -14.829 5.580 13.986 1.00 92.69 220 ARG A O 1
ATOM 1729 N N . LEU A 1 221 ? -14.579 3.510 14.828 1.00 95.56 221 LEU A N 1
ATOM 1730 C CA . LEU A 1 221 ? -13.941 3.906 16.073 1.00 95.56 221 LEU A CA 1
ATOM 1731 C C . LEU A 1 221 ? -12.875 2.878 16.431 1.00 95.56 221 LEU A C 1
ATOM 1733 O O . LEU A 1 221 ? -13.119 1.679 16.336 1.00 95.56 221 LEU A O 1
ATOM 1737 N N . ALA A 1 222 ? -11.704 3.338 16.851 1.00 96.12 222 ALA A N 1
ATOM 1738 C CA . ALA A 1 222 ? -10.717 2.513 17.527 1.00 96.12 222 ALA A CA 1
ATOM 1739 C C . ALA A 1 222 ? -10.192 3.249 18.758 1.00 96.12 222 ALA A C 1
ATOM 1741 O O . ALA A 1 222 ? -9.855 4.431 18.680 1.00 96.12 222 ALA A O 1
ATOM 1742 N N . LEU A 1 223 ? -10.129 2.542 19.876 1.00 96.88 223 LEU A N 1
ATOM 1743 C CA . LEU A 1 223 ? -9.658 3.010 21.170 1.00 96.88 223 LEU A CA 1
ATOM 1744 C C . LEU A 1 223 ? -8.403 2.221 21.527 1.00 96.88 223 LEU A C 1
ATOM 1746 O O . LEU A 1 223 ? -8.401 0.992 21.442 1.00 96.88 223 LEU A O 1
ATOM 1750 N N . PHE A 1 224 ? -7.340 2.939 21.871 1.00 95.88 224 PHE A N 1
ATOM 1751 C CA . PHE A 1 224 ? -6.039 2.377 22.218 1.00 95.88 224 PHE A CA 1
ATOM 1752 C C . PHE A 1 224 ? -5.729 2.748 23.666 1.00 95.88 224 PHE A C 1
ATOM 1754 O O . PHE A 1 224 ? -5.308 3.880 23.936 1.00 95.88 224 PHE A O 1
ATOM 1761 N N . ASP A 1 225 ? -5.957 1.798 24.573 1.00 94.69 225 ASP A N 1
ATOM 1762 C CA . ASP A 1 225 ? -5.944 2.011 26.019 1.00 94.69 225 ASP A CA 1
ATOM 1763 C C . ASP A 1 225 ? -6.816 3.236 26.400 1.00 94.69 225 ASP A C 1
ATOM 1765 O O . ASP A 1 225 ? -7.827 3.525 25.756 1.00 94.69 225 ASP A O 1
ATOM 1769 N N . ASP A 1 226 ? -6.429 3.994 27.423 1.00 89.44 226 ASP A N 1
ATOM 1770 C CA . ASP A 1 226 ? -7.008 5.297 27.775 1.00 89.44 226 ASP A CA 1
ATOM 1771 C C . ASP A 1 226 ? -6.261 6.480 27.114 1.00 89.44 226 ASP A C 1
ATOM 1773 O O . ASP A 1 226 ? -6.515 7.653 27.407 1.00 89.44 226 ASP A O 1
ATOM 1777 N N . GLU A 1 227 ? -5.356 6.195 26.170 1.00 89.50 227 GLU A N 1
ATOM 1778 C CA . GLU A 1 227 ? -4.414 7.179 25.633 1.00 89.50 227 GLU A CA 1
ATOM 1779 C C . GLU A 1 227 ? -4.872 7.842 24.326 1.00 89.50 227 GLU A C 1
ATOM 1781 O O . GLU A 1 227 ? -4.571 9.023 24.093 1.00 89.50 227 GLU A O 1
ATOM 1786 N N . ALA A 1 228 ? -5.532 7.096 23.433 1.00 93.44 228 ALA A N 1
ATOM 1787 C CA . ALA A 1 228 ? -5.814 7.581 22.084 1.00 93.44 228 ALA A CA 1
ATOM 1788 C C . ALA A 1 228 ? -7.079 6.999 21.445 1.00 93.44 228 ALA A C 1
ATOM 1790 O O . ALA A 1 228 ? -7.448 5.846 21.654 1.00 93.44 228 ALA A O 1
ATOM 1791 N N . VAL A 1 229 ? -7.672 7.801 20.561 1.00 95.38 229 VAL A N 1
ATOM 1792 C CA . VAL A 1 229 ? -8.825 7.451 19.730 1.00 95.38 229 VAL A CA 1
ATOM 1793 C C . VAL A 1 229 ? -8.471 7.650 18.261 1.00 95.38 229 VAL A C 1
ATOM 1795 O O . VAL A 1 229 ? -7.874 8.668 17.910 1.00 95.38 229 VAL A O 1
ATOM 1798 N N . ALA A 1 230 ? -8.872 6.725 17.392 1.00 95.25 230 ALA A N 1
ATOM 1799 C CA . ALA A 1 230 ? -8.878 6.921 15.947 1.00 95.25 230 ALA A CA 1
ATOM 1800 C C . ALA A 1 230 ? -10.301 6.830 15.382 1.00 95.25 230 ALA A C 1
ATOM 1802 O O . ALA A 1 230 ? -11.044 5.897 15.685 1.00 95.25 230 ALA A O 1
ATOM 1803 N N . LEU A 1 231 ? -10.646 7.781 14.512 1.00 94.62 231 LEU A N 1
ATOM 1804 C CA . LEU A 1 231 ? -11.934 7.880 13.823 1.00 94.62 231 LEU A CA 1
ATOM 1805 C C . LEU A 1 231 ? -11.698 7.910 12.308 1.00 94.62 231 LEU A C 1
ATOM 1807 O O . LEU A 1 231 ? -11.515 8.987 11.729 1.00 94.62 231 LEU A O 1
ATOM 1811 N N . PRO A 1 232 ? -11.617 6.745 11.649 1.00 92.06 232 PRO A N 1
ATOM 1812 C CA . PRO A 1 232 ? -11.570 6.678 10.198 1.00 92.06 232 PRO A CA 1
ATOM 1813 C C . PRO A 1 232 ? -12.915 7.080 9.582 1.00 92.06 232 PRO A C 1
ATOM 1815 O O . PRO A 1 232 ? -13.973 6.639 10.017 1.00 92.06 232 PRO A O 1
ATOM 1818 N N . MET A 1 233 ? -12.876 7.889 8.534 1.00 89.75 233 MET A N 1
ATOM 1819 C CA . MET A 1 233 ? -14.038 8.459 7.866 1.00 89.75 233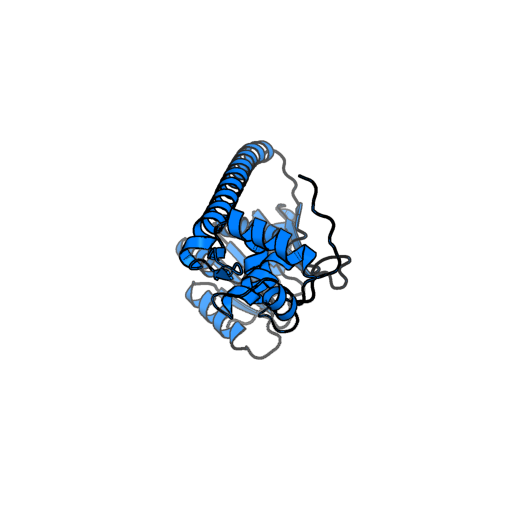 MET A CA 1
ATOM 1820 C C . MET A 1 233 ? -13.847 8.398 6.353 1.00 89.75 233 MET A C 1
ATOM 1822 O O . MET A 1 233 ? -12.723 8.423 5.848 1.00 89.75 233 MET A O 1
ATOM 1826 N N . ILE A 1 234 ? -14.956 8.337 5.626 1.00 84.12 234 ILE A N 1
ATOM 1827 C CA . ILE A 1 234 ? -14.977 8.505 4.175 1.00 84.12 234 ILE A CA 1
ATOM 1828 C C . ILE A 1 234 ? -15.857 9.720 3.903 1.00 84.12 234 ILE A C 1
ATOM 1830 O O . ILE A 1 234 ? -17.029 9.723 4.275 1.00 84.12 234 ILE A O 1
ATOM 1834 N N . ASP A 1 235 ? -15.279 10.756 3.304 1.00 81.00 235 ASP A N 1
ATOM 1835 C CA . ASP A 1 235 ? -16.022 11.898 2.787 1.00 81.00 235 ASP A CA 1
ATOM 1836 C C . ASP A 1 235 ? -16.929 11.415 1.641 1.00 81.00 235 ASP A C 1
ATOM 1838 O O . ASP A 1 235 ? -16.415 10.873 0.658 1.00 81.00 235 ASP A O 1
ATOM 1842 N N . PRO A 1 236 ? -18.262 11.566 1.747 1.00 77.19 236 PRO A N 1
ATOM 1843 C CA . PRO A 1 236 ? -19.182 11.153 0.693 1.00 77.19 236 PRO A CA 1
ATOM 1844 C C . PRO A 1 236 ? -19.081 12.019 -0.574 1.00 77.19 236 PRO A C 1
ATOM 1846 O O . PRO A 1 236 ? -19.557 11.594 -1.626 1.00 77.19 236 PRO A O 1
ATOM 1849 N N . ALA A 1 237 ? -18.485 13.215 -0.498 1.00 79.88 237 ALA A N 1
ATOM 1850 C CA . ALA A 1 237 ? -18.336 14.137 -1.623 1.00 79.88 237 ALA A CA 1
ATOM 1851 C C . ALA A 1 237 ? -16.910 14.723 -1.674 1.00 79.88 237 ALA A C 1
ATOM 1853 O O . ALA A 1 237 ? -16.719 15.929 -1.479 1.00 79.88 237 ALA A O 1
ATOM 1854 N N . PRO A 1 238 ? -15.891 13.885 -1.945 1.00 79.38 238 PRO A N 1
ATOM 1855 C CA . PRO A 1 238 ? -14.510 14.329 -1.906 1.00 79.38 238 PRO A CA 1
ATOM 1856 C C . PRO A 1 238 ? -14.225 15.338 -3.016 1.00 79.38 238 PRO A C 1
ATOM 1858 O O . PRO A 1 238 ? -14.571 15.128 -4.178 1.00 79.38 238 PRO A O 1
ATOM 1861 N N . HIS A 1 239 ? -13.538 16.422 -2.659 1.00 68.88 239 HIS A N 1
ATOM 1862 C CA . HIS A 1 239 ? -13.070 17.407 -3.635 1.00 68.88 239 HIS A CA 1
ATOM 1863 C C . HIS A 1 239 ? -11.915 16.839 -4.484 1.00 68.88 239 HIS A C 1
ATOM 1865 O O . HIS A 1 239 ? -11.836 17.119 -5.677 1.00 68.88 239 HIS A O 1
ATOM 1871 N N . GLU A 1 240 ? -11.053 16.008 -3.881 1.00 63.28 240 GLU A N 1
ATOM 1872 C CA . GLU A 1 240 ? -9.954 15.276 -4.523 1.00 63.28 240 GLU A CA 1
ATOM 1873 C C . GLU A 1 240 ? -9.700 13.931 -3.810 1.00 63.28 240 GLU A C 1
ATOM 1875 O O . GLU A 1 240 ? -9.958 13.788 -2.613 1.00 63.28 240 GLU A O 1
ATOM 1880 N N . GLY A 1 241 ? -9.140 12.949 -4.527 1.00 71.12 241 GLY A N 1
ATOM 1881 C CA . GLY A 1 241 ? -8.757 11.649 -3.961 1.00 71.12 241 GLY A CA 1
ATOM 1882 C C . GLY A 1 241 ? -9.931 10.694 -3.726 1.00 71.12 241 GLY A C 1
ATOM 1883 O O . GLY A 1 241 ? -10.973 10.794 -4.366 1.00 71.12 241 GLY A O 1
ATOM 1884 N N . ASP A 1 242 ? -9.742 9.728 -2.828 1.00 77.50 242 ASP A N 1
ATOM 1885 C CA . ASP A 1 242 ? -10.738 8.697 -2.501 1.00 77.50 242 ASP A CA 1
ATOM 1886 C C . ASP A 1 242 ? -11.627 9.060 -1.295 1.00 77.50 242 ASP A C 1
ATOM 1888 O O . ASP A 1 242 ? -12.345 8.205 -0.778 1.00 77.50 242 ASP A O 1
ATOM 1892 N N . GLY A 1 243 ? -11.551 10.312 -0.827 1.00 81.88 243 GLY A N 1
ATOM 1893 C CA . GLY A 1 243 ? -12.314 10.830 0.312 1.00 81.88 243 GLY A CA 1
ATOM 1894 C C . GLY A 1 243 ? -11.924 10.264 1.672 1.00 81.88 243 GLY A C 1
ATOM 1895 O O . GLY A 1 243 ? -12.561 10.584 2.673 1.00 81.88 243 GLY A O 1
ATOM 1896 N N . PHE A 1 244 ? -10.886 9.435 1.753 1.00 87.12 244 PHE A N 1
ATOM 1897 C CA . PHE A 1 244 ? -10.478 8.848 3.016 1.00 87.12 244 PHE A CA 1
ATOM 1898 C C . PHE A 1 244 ? -9.878 9.893 3.964 1.00 87.12 244 PHE A C 1
ATOM 1900 O O . PHE A 1 244 ? -8.918 10.589 3.627 1.00 87.12 244 PHE A O 1
ATOM 1907 N N . MET A 1 245 ? -10.361 9.915 5.205 1.00 89.81 245 MET A N 1
ATOM 1908 C CA . MET A 1 245 ? -9.771 10.691 6.292 1.00 89.81 245 MET A CA 1
ATOM 1909 C C . MET A 1 245 ? -9.689 9.868 7.578 1.00 89.81 245 MET A C 1
ATOM 1911 O O . MET A 1 245 ? -10.437 8.918 7.778 1.00 89.81 245 MET A O 1
ATOM 1915 N N . MET A 1 246 ? -8.779 10.220 8.479 1.00 92.12 246 MET A N 1
ATOM 1916 C CA . MET A 1 246 ? -8.744 9.666 9.830 1.00 92.12 246 MET A CA 1
ATOM 1917 C C . MET A 1 246 ? -8.369 10.752 10.825 1.00 92.12 246 MET A C 1
ATOM 1919 O O . MET A 1 246 ? -7.354 11.428 10.651 1.00 92.12 246 MET A O 1
ATOM 1923 N N . LEU A 1 247 ? -9.168 10.892 11.877 1.00 93.31 247 LEU A N 1
ATOM 1924 C CA . LEU A 1 247 ? -8.839 11.739 13.015 1.00 93.31 247 LEU A CA 1
ATOM 1925 C C . LEU A 1 247 ? -8.190 10.884 14.104 1.00 93.31 247 LEU A C 1
ATOM 1927 O O . LEU A 1 247 ? -8.780 9.899 14.531 1.00 93.31 247 LEU A O 1
ATOM 1931 N N . GLU A 1 248 ? -6.999 11.256 14.562 1.00 93.44 248 GLU A N 1
ATOM 1932 C CA . GLU A 1 248 ? -6.382 10.703 15.769 1.00 93.44 248 GLU A CA 1
ATOM 1933 C C . GLU A 1 248 ? -6.483 11.741 16.887 1.00 93.44 248 GLU A C 1
ATOM 1935 O O . GLU A 1 248 ? -6.020 12.872 16.733 1.00 93.44 248 GLU A O 1
ATOM 1940 N N . VAL A 1 249 ? -7.075 11.367 18.016 1.00 91.81 249 VAL A N 1
ATOM 1941 C CA . VAL A 1 249 ? -7.275 12.236 19.178 1.00 91.81 249 VAL A CA 1
ATOM 1942 C C . VAL A 1 249 ? -6.535 11.651 20.374 1.00 91.81 249 VAL A C 1
ATOM 1944 O O . VAL A 1 249 ? -6.661 10.472 20.677 1.00 91.81 249 VAL A O 1
ATOM 1947 N N . ARG A 1 250 ? -5.769 12.492 21.068 1.00 90.56 250 ARG A N 1
ATOM 1948 C CA . ARG A 1 250 ? -5.025 12.181 22.296 1.00 90.56 250 ARG A CA 1
ATOM 1949 C C . ARG A 1 250 ? -5.435 13.170 23.373 1.00 90.56 250 ARG A C 1
ATOM 1951 O O . ARG A 1 250 ? -4.760 14.172 23.626 1.00 90.56 250 ARG A O 1
ATOM 1958 N N . ASN A 1 251 ? -6.609 12.937 23.937 1.00 87.44 251 ASN A N 1
ATOM 1959 C CA . ASN A 1 251 ? -7.179 13.777 24.976 1.00 87.44 251 ASN A CA 1
ATOM 1960 C C . ASN A 1 251 ? -7.971 12.883 25.939 1.00 87.44 251 ASN A C 1
ATOM 1962 O O . ASN A 1 251 ? -8.948 12.295 25.482 1.00 87.44 251 ASN A O 1
ATOM 1966 N N . PRO A 1 252 ? -7.611 12.828 27.236 1.00 86.94 252 PRO A N 1
ATOM 1967 C CA . PRO A 1 252 ? -8.255 11.931 28.195 1.00 86.94 252 PRO A CA 1
ATOM 1968 C C . PRO A 1 252 ? -9.783 12.050 28.237 1.00 86.94 252 PRO A C 1
ATOM 1970 O O . PRO A 1 252 ? -10.467 11.038 28.190 1.00 86.94 252 PRO A O 1
ATOM 1973 N N . GLY A 1 253 ? -10.329 13.273 28.228 1.00 88.25 253 GLY A N 1
ATOM 1974 C CA . GLY A 1 253 ? -11.782 13.476 28.274 1.00 88.25 253 GLY A CA 1
ATOM 1975 C C . GLY A 1 253 ? -12.498 13.042 26.990 1.00 88.25 253 GLY A C 1
ATOM 1976 O O . GLY A 1 253 ? -13.635 12.584 27.039 1.00 88.25 253 GLY A O 1
ATOM 1977 N N . MET A 1 254 ? -11.832 13.139 25.834 1.00 90.12 254 MET A N 1
ATOM 1978 C CA . MET A 1 254 ? -12.378 12.590 24.586 1.00 90.12 254 MET A CA 1
ATOM 1979 C C . MET A 1 254 ? -12.292 11.065 24.580 1.00 90.12 254 MET A C 1
ATOM 1981 O O . MET A 1 254 ? -13.254 10.420 24.175 1.00 90.12 254 MET A O 1
ATOM 1985 N N . THR A 1 255 ? -11.176 10.489 25.039 1.00 91.62 255 THR A N 1
ATOM 1986 C CA . THR A 1 255 ? -11.028 9.034 25.148 1.00 91.62 255 THR A CA 1
ATOM 1987 C C . THR A 1 255 ? -12.094 8.449 26.068 1.00 91.62 255 THR A C 1
ATOM 1989 O O . THR A 1 255 ? -12.765 7.506 25.672 1.00 91.62 255 THR A O 1
ATOM 1992 N N . GLU A 1 256 ? -12.333 9.063 27.229 1.00 93.44 256 GLU A N 1
ATOM 1993 C CA . GLU A 1 256 ? -13.404 8.676 28.155 1.00 93.44 256 GLU A CA 1
ATOM 1994 C C . GLU A 1 256 ? -14.788 8.723 27.485 1.00 93.44 256 GLU A C 1
ATOM 1996 O O . GLU A 1 256 ? -15.550 7.759 27.552 1.00 93.44 256 GLU A O 1
ATOM 2001 N N . GLY A 1 257 ? -15.101 9.809 26.770 1.00 95.31 257 GLY A N 1
ATOM 2002 C CA . GLY A 1 257 ? -16.376 9.942 26.061 1.00 95.31 257 GLY A CA 1
ATOM 2003 C C . GLY A 1 257 ? -16.577 8.889 24.963 1.00 95.31 257 GLY A C 1
ATOM 2004 O O . GLY A 1 257 ? -17.654 8.299 24.858 1.00 95.31 257 GLY A O 1
ATOM 2005 N N . PHE A 1 258 ? -15.548 8.616 24.156 1.00 96.38 258 PHE A N 1
ATOM 2006 C CA . PHE A 1 258 ? -15.623 7.579 23.124 1.00 96.38 258 PHE A CA 1
ATOM 2007 C C . PHE A 1 258 ? -15.613 6.162 23.705 1.00 96.38 258 PHE A C 1
ATOM 2009 O O . PHE A 1 258 ? -16.258 5.284 23.134 1.00 96.38 258 PHE A O 1
ATOM 2016 N N . GLN A 1 259 ? -14.953 5.940 24.844 1.00 96.12 259 GLN A N 1
ATOM 2017 C CA . GLN A 1 259 ? -15.026 4.683 25.587 1.00 96.12 259 GLN A CA 1
ATOM 2018 C C . GLN A 1 259 ? -16.456 4.417 26.057 1.00 96.12 259 GLN A C 1
ATOM 2020 O O . GLN A 1 259 ? -16.985 3.343 25.789 1.00 96.12 259 GLN A O 1
ATOM 2025 N N . ALA A 1 260 ? -17.124 5.415 26.642 1.00 96.69 260 ALA A N 1
ATOM 2026 C CA . ALA A 1 260 ? -18.522 5.291 27.051 1.00 96.69 260 ALA A CA 1
ATOM 2027 C C . ALA A 1 260 ? -19.461 5.003 25.863 1.00 96.69 260 ALA A C 1
ATOM 2029 O O . ALA A 1 260 ? -20.384 4.195 25.982 1.00 96.69 260 ALA A O 1
ATOM 2030 N N . LEU A 1 261 ? -19.218 5.626 24.701 1.00 96.06 261 LEU A N 1
ATOM 2031 C CA . LEU A 1 261 ? -19.951 5.315 23.468 1.00 96.06 261 LEU A CA 1
ATOM 2032 C C . LEU A 1 261 ? -19.719 3.864 23.028 1.00 96.06 261 LEU A C 1
ATOM 2034 O O . LEU A 1 261 ? -20.680 3.167 22.705 1.00 96.06 261 LEU A O 1
ATOM 2038 N N . PHE A 1 262 ? -18.463 3.411 23.010 1.00 97.56 262 PHE A N 1
ATOM 2039 C CA . PHE A 1 262 ? -18.126 2.042 22.633 1.00 97.56 262 PHE A CA 1
ATOM 2040 C C . PHE A 1 262 ? -18.762 1.028 23.581 1.00 97.56 262 PHE A C 1
ATOM 2042 O O . PHE A 1 262 ? -19.372 0.078 23.110 1.00 97.56 262 PHE A O 1
ATOM 2049 N N . ASP A 1 263 ? -18.655 1.236 24.894 1.00 97.06 263 ASP A N 1
ATOM 2050 C CA . ASP A 1 263 ? -19.188 0.319 25.902 1.00 97.06 263 ASP A CA 1
ATOM 2051 C C . ASP A 1 263 ? -20.709 0.189 25.788 1.00 97.06 263 ASP A C 1
ATOM 2053 O O . ASP A 1 263 ? -21.238 -0.920 25.827 1.00 97.06 263 ASP A O 1
ATOM 2057 N N . ARG A 1 264 ? -21.411 1.297 25.520 1.00 96.69 264 ARG A N 1
ATOM 2058 C CA . ARG A 1 264 ? -22.847 1.262 25.229 1.00 96.69 264 ARG A CA 1
ATOM 2059 C C . ARG A 1 264 ? -23.160 0.384 24.011 1.00 96.69 264 ARG A C 1
ATOM 2061 O O . ARG A 1 264 ? -24.024 -0.484 24.094 1.00 96.69 264 ARG A O 1
ATOM 2068 N N . LEU A 1 265 ? -22.478 0.614 22.887 1.00 96.69 265 LEU A N 1
ATOM 2069 C CA . LEU A 1 265 ? -22.690 -0.165 21.660 1.00 96.69 265 LEU A CA 1
ATOM 2070 C C . LEU A 1 265 ? -22.299 -1.640 21.851 1.00 96.69 265 LEU A C 1
ATOM 2072 O O . LEU A 1 265 ? -22.919 -2.538 21.287 1.00 96.69 265 LEU A O 1
ATOM 2076 N N . TRP A 1 266 ? -21.270 -1.894 22.657 1.00 97.56 266 TRP A N 1
ATOM 2077 C CA . TRP A 1 266 ? -20.814 -3.229 23.010 1.00 97.56 266 TRP A CA 1
ATOM 2078 C C . TRP A 1 266 ? -21.879 -3.993 23.791 1.00 97.56 266 TRP A C 1
ATOM 2080 O O . TRP A 1 266 ? -22.147 -5.149 23.465 1.00 97.56 266 TRP A O 1
ATOM 2090 N N . ASP A 1 267 ? -22.502 -3.356 24.781 1.00 96.75 267 ASP A N 1
ATOM 2091 C CA . ASP A 1 267 ? -23.553 -3.948 25.611 1.00 96.75 267 ASP A CA 1
ATOM 2092 C C . ASP A 1 267 ? -24.846 -4.225 24.834 1.00 96.75 267 ASP A C 1
ATOM 2094 O O . ASP A 1 267 ? -25.504 -5.230 25.103 1.00 96.75 267 ASP A O 1
ATOM 2098 N N . GLU A 1 268 ? -25.175 -3.389 23.845 1.00 94.75 268 GLU A N 1
ATOM 2099 C CA . GLU A 1 268 ? -26.278 -3.617 22.898 1.00 94.75 268 GLU A CA 1
ATOM 2100 C C . GLU A 1 268 ? -25.966 -4.745 21.890 1.00 94.75 268 GLU A C 1
ATOM 2102 O O . GLU A 1 268 ? -26.882 -5.353 21.337 1.00 94.75 268 GLU A O 1
ATOM 2107 N N . GLY A 1 269 ? -24.684 -5.042 21.652 1.00 94.19 269 GLY A N 1
ATOM 2108 C CA . GLY A 1 269 ? -24.241 -6.029 20.671 1.00 94.19 269 GLY A CA 1
ATOM 2109 C C . GLY A 1 269 ? -24.429 -7.491 21.097 1.00 94.19 269 GLY A C 1
ATOM 2110 O O . GLY A 1 269 ? -24.246 -7.872 22.256 1.00 94.19 269 GLY A O 1
ATOM 2111 N N . GLU A 1 270 ? -24.703 -8.354 20.120 1.00 94.44 270 GLU A N 1
ATOM 2112 C CA . GLU A 1 270 ? -24.872 -9.798 20.310 1.00 94.44 270 GLU A CA 1
ATOM 2113 C C . GLU A 1 270 ? -23.543 -10.542 20.129 1.00 94.44 270 GLU A C 1
ATOM 2115 O O . GLU A 1 270 ? -22.779 -10.271 19.205 1.00 94.44 270 GLU A O 1
ATOM 2120 N N . LYS A 1 271 ? -23.242 -11.520 20.986 1.00 92.00 271 LYS A N 1
ATOM 2121 C CA . LYS A 1 271 ? -22.003 -12.309 20.884 1.00 92.00 271 LYS A CA 1
ATOM 2122 C C . LYS A 1 271 ? -22.053 -13.297 19.710 1.00 92.00 271 LYS A C 1
ATOM 2124 O O . LYS A 1 271 ? -23.046 -14.006 19.566 1.00 92.00 271 LYS A O 1
ATOM 2129 N N . ILE A 1 272 ? -20.955 -13.399 18.950 1.00 88.50 272 ILE A N 1
ATOM 2130 C CA . ILE A 1 272 ? -20.790 -14.303 17.789 1.00 88.50 272 ILE A CA 1
ATOM 2131 C C . ILE A 1 272 ? -19.455 -15.071 17.794 1.00 88.50 272 ILE A C 1
ATOM 2133 O O . ILE A 1 272 ? -18.483 -14.607 18.431 1.00 88.50 272 ILE A O 1
#

Radius of gyration: 29.0 Å; chains: 1; bounding box: 56×37×78 Å

Secondary structure (DSSP, 8-state):
-PPP---S----TTS-HHHHHHHHHTT--HHHHHHHHHHHTSTTB-HHHHHHHHT--HHHHHHHHHHHHHTTSEEEE-SSS-EEEE--HHHHTHHHHHHHHHHHHHHHHHHHHHHHHHHHHHHHHTTT--SEEEE-SHHHHHHHHHHHHHH--SEEEEEE-SSPS-S--HHHHHHHHHTT-EEEEEEE-SSS--HHHHHHHHHHHHTT-EEEEES--SS-EEEETTTEEEEEEE-SS-SSTT-EEEEEE--HHHHHHHHHHHHHHHHHSEE-

Foldseek 3Di:
DDDDPDDDPDDPPPDDPVVVVVVVVLPDDLLLVLLLVQQAVPPFDALVSSCVSSVHPSVVSVVSVVVLVVQQQKDWDDDPGITIHGDDCVVSSPVSVVVVVVVVVVVVVVVVVVVVVVVVVVVVVVVDDDQKDKDQDLVVLVVVVVVLLVPFAAEKEWEAEPPGSDPDPLVSLLVCVVNVHAAEYEYQDLDDDDPSRVVVVVSSVVSVHWYFYDVDDPFTWIARDLFKIKTWDADPDDPDDRRTMIMIGGDNVVSVVVVVVRVVSRVVTHGD

Sequence (272 aa):
MEPRRAGRPADYTGLDQATVRSLEFLGLSAYEIKVYLAILGTPRVRVPDIARLANVPQPKVYSTIKRLIGRGLIQNELGPVNRYSVIDPQHGFNSLLQDVGHREGTARAVVGALSRDFITSADRASAGEGRVKLFQSRPAATRSFRDRMARVKTDLAIVVQWPLILNDYTVDVRRITSDGGRVRMLCELPGDLDLEQSDFIGRMRKMGAEIRRVDHAPMRLALFDDEAVALPMIDPAPHEGDGFMMLEVRNPGMTEGFQALFDRLWDEGEKI

pLDDT: mean 87.29, std 13.2, range [27.83, 98.19]